Protein AF-A0A8H4XSU6-F1 (afdb_monomer_lite)

Foldseek 3Di:
DDDDDDDDDDDDDDDDDDDDDDDDPDDPPDPPPAPVDLQAFDQLVNVVVVQVVVDPDPDWDKDFAADPAWAWFQFQCQVVVLCVVQQFFPDKGFRDFAQDTAHGDDPPDDPPVSRSVRTGMMTTTDPPPDDCVSVVVSCVVRVPDPRGDHDRDDAAEEEEEDDDPDCVVCVVVLSRCRRSNYAYEYEEAPPPQCQDCPHPCVVSHPYYDHDPCPLDPCNLVRVLVVVVVVVVPDDHQAYQYDDLSCHLSRQVSCVVVVHDDDHSVVSVVVVDPPD

Radius of gyration: 24.43 Å; chains: 1; bounding box: 67×35×75 Å

Sequence (275 aa):
MADIRLESSEIVRANNNAEPHALVLSDHQPYLDGKESLRQPYDPNSFLAESVERSTDPVIRVAFILPVLSGYVARSDFVQRRLTGSEAAQTVRGFLHPLQQISAPAHDEQRLDALLESSIAGVLLRNGVKNFDLLQDELSNRLTFPWLVEKPIARKRLVWVGGRYAVSESENAWDAAFALGISLIIVDDHGHWLEDDSGPYAYFREQFVAMDITGDDGFVDRLLTTVRKLQETKKIDGIMATTDARLAKVAKVSEILGLPTSPVLAYEQSTNKAK

Secondary structure (DSSP, 8-state):
------------------------------TTTTSGGGTSPPPHHHHHHHHHHT--SSS--EEEEPPSS-EEES-TTHHHHHTTT-SSEEEEEE-PPTT-EE-PPPTT---HHHHHHT-SEEEEEPTT--SSHHHHHHHHHH--S--EESSPPPPEEEEEE---SSHHHHHHHHHHHHHTTEEEEEEE-TT-TT--TTSTTGGG-SEEEE-----STTHHHHHHHHHHHHHTTS---EEEESSHHHHHHHHHHHHHTT-S---HHHHHHHT-TT-

Structure (mmCIF, N/CA/C/O backbone):
data_AF-A0A8H4XSU6-F1
#
_entry.id   AF-A0A8H4XSU6-F1
#
loop_
_atom_site.group_PDB
_atom_site.id
_atom_site.type_symbol
_atom_site.label_atom_id
_atom_site.label_alt_id
_atom_site.label_comp_id
_atom_site.label_asym_id
_atom_site.label_entity_id
_atom_site.label_seq_id
_atom_site.pdbx_PDB_ins_code
_atom_site.Cartn_x
_atom_site.Cartn_y
_atom_site.Cartn_z
_atom_site.occupancy
_atom_site.B_iso_or_equiv
_atom_site.auth_seq_id
_atom_site.auth_comp_id
_atom_site.auth_asym_id
_atom_site.auth_atom_id
_atom_site.pdbx_PDB_model_num
ATOM 1 N N . MET A 1 1 ? 30.499 -16.460 -25.787 1.00 31.48 1 MET A N 1
ATOM 2 C CA . MET A 1 1 ? 31.020 -15.099 -26.029 1.00 31.48 1 MET A CA 1
ATOM 3 C C . MET A 1 1 ? 30.134 -14.521 -27.115 1.00 31.48 1 MET A C 1
ATOM 5 O O . MET A 1 1 ? 30.160 -15.059 -28.212 1.00 31.48 1 MET A O 1
ATOM 9 N N . ALA A 1 2 ? 29.225 -13.609 -26.771 1.00 24.78 2 ALA A N 1
ATOM 10 C CA . ALA A 1 2 ? 28.208 -13.116 -27.699 1.00 24.78 2 ALA A CA 1
ATOM 11 C C . ALA A 1 2 ? 28.610 -11.723 -28.193 1.00 24.78 2 ALA A C 1
ATOM 13 O O . ALA A 1 2 ? 28.692 -10.796 -27.390 1.00 24.78 2 ALA A O 1
ATOM 14 N N . ASP A 1 3 ? 28.877 -11.598 -29.492 1.00 21.38 3 ASP A N 1
ATOM 15 C CA . ASP A 1 3 ? 29.138 -10.308 -30.129 1.00 21.38 3 ASP A CA 1
ATOM 16 C C . ASP A 1 3 ? 27.837 -9.510 -30.252 1.00 21.38 3 ASP A C 1
ATOM 18 O O . ASP A 1 3 ? 26.886 -9.940 -30.908 1.00 21.38 3 ASP A O 1
ATOM 22 N N . ILE A 1 4 ? 27.807 -8.322 -29.648 1.00 24.11 4 ILE A N 1
ATOM 23 C CA . ILE A 1 4 ? 26.731 -7.349 -29.845 1.00 24.11 4 ILE A CA 1
ATOM 24 C C . ILE A 1 4 ? 27.100 -6.505 -31.064 1.00 24.11 4 ILE A C 1
ATOM 26 O O . ILE A 1 4 ? 28.018 -5.687 -31.014 1.00 24.11 4 ILE A O 1
ATOM 30 N N . ARG A 1 5 ? 26.384 -6.714 -32.171 1.00 24.62 5 ARG A N 1
ATOM 31 C CA . ARG A 1 5 ? 26.646 -6.060 -33.455 1.00 24.62 5 ARG A CA 1
ATOM 32 C C . ARG A 1 5 ? 25.492 -5.124 -33.818 1.00 24.62 5 ARG A C 1
ATOM 34 O O . ARG A 1 5 ? 24.363 -5.569 -33.996 1.00 24.62 5 ARG A O 1
ATOM 41 N N . LEU A 1 6 ? 25.787 -3.829 -33.914 1.00 26.05 6 LEU A N 1
ATOM 42 C CA . LEU A 1 6 ? 24.856 -2.793 -34.368 1.00 26.05 6 LEU A CA 1
ATOM 43 C C . LEU A 1 6 ? 24.996 -2.624 -35.887 1.00 26.05 6 LEU A C 1
ATOM 45 O O . LEU A 1 6 ? 26.037 -2.154 -36.339 1.00 26.05 6 LEU A O 1
ATOM 49 N N . GLU A 1 7 ? 23.968 -2.964 -36.669 1.00 27.28 7 GLU A N 1
ATOM 50 C CA . GLU A 1 7 ? 23.927 -2.670 -38.112 1.00 27.28 7 GLU A CA 1
ATOM 51 C C . GLU A 1 7 ? 22.585 -2.057 -38.545 1.00 27.28 7 GLU A C 1
ATOM 53 O O . GLU A 1 7 ? 21.521 -2.357 -38.000 1.00 27.28 7 GLU A O 1
ATOM 58 N N . SER A 1 8 ? 22.670 -1.136 -39.508 1.00 26.75 8 SER A N 1
ATOM 59 C CA . SER A 1 8 ? 21.590 -0.299 -40.040 1.00 26.75 8 SER A CA 1
ATOM 60 C C . SER A 1 8 ? 20.876 -0.948 -41.236 1.00 26.75 8 SER A C 1
ATOM 62 O O . SER A 1 8 ? 21.451 -1.765 -41.948 1.00 26.75 8 SER A O 1
ATOM 64 N N . SER A 1 9 ? 19.607 -0.588 -41.473 1.00 27.02 9 SER A N 1
ATOM 65 C CA . SER A 1 9 ? 18.706 -1.330 -42.372 1.00 27.02 9 SER A CA 1
ATOM 66 C C . SER A 1 9 ? 18.295 -0.606 -43.663 1.00 27.02 9 SER A C 1
ATOM 68 O O . SER A 1 9 ? 17.857 0.542 -43.597 1.00 27.02 9 SER A O 1
ATOM 70 N N . GLU A 1 10 ? 18.240 -1.358 -44.769 1.00 23.64 10 GLU A N 1
ATOM 71 C CA . GLU A 1 10 ? 17.507 -1.089 -46.024 1.00 23.64 10 GLU A CA 1
ATOM 72 C C . GLU A 1 10 ? 17.155 -2.429 -46.732 1.00 23.64 10 GLU A C 1
ATOM 74 O O . GLU A 1 10 ? 17.910 -3.387 -46.597 1.00 23.64 10 GLU A O 1
ATOM 79 N N . ILE A 1 11 ? 16.077 -2.606 -47.518 1.00 22.98 11 ILE A N 1
ATOM 80 C CA . ILE A 1 11 ? 14.761 -1.929 -47.570 1.00 22.98 11 ILE A CA 1
ATOM 81 C C . ILE A 1 11 ? 13.753 -2.841 -48.347 1.00 22.98 11 ILE A C 1
ATOM 83 O O . ILE A 1 11 ? 14.109 -3.323 -49.416 1.00 22.98 11 ILE A O 1
ATOM 87 N N . VAL A 1 12 ? 12.490 -3.012 -47.881 1.00 22.27 12 VAL A N 1
ATOM 88 C CA . VAL A 1 12 ? 11.274 -3.352 -48.710 1.00 22.27 12 VAL A CA 1
ATOM 89 C C . VAL A 1 12 ? 11.227 -4.808 -49.316 1.00 22.27 12 VAL A C 1
ATOM 91 O O . VAL A 1 12 ? 12.236 -5.329 -49.758 1.00 22.27 12 VAL A O 1
ATOM 94 N N . ARG A 1 13 ? 10.143 -5.624 -49.359 1.00 21.25 13 ARG A N 1
ATOM 95 C CA . ARG A 1 13 ? 8.665 -5.461 -49.481 1.00 21.25 13 ARG A CA 1
ATOM 96 C C . ARG A 1 13 ? 7.857 -6.423 -48.588 1.00 21.25 13 ARG A C 1
ATOM 98 O O . ARG A 1 13 ? 8.298 -7.528 -48.300 1.00 21.25 13 ARG A O 1
ATOM 105 N N . ALA A 1 14 ? 6.620 -6.031 -48.276 1.00 22.38 14 ALA A N 1
ATOM 106 C CA . ALA A 1 14 ? 5.570 -6.920 -47.771 1.00 22.38 14 ALA A CA 1
ATOM 107 C C . ALA A 1 14 ? 4.845 -7.662 -48.912 1.00 22.38 14 ALA A C 1
ATOM 109 O O . ALA A 1 14 ? 4.868 -7.208 -50.057 1.00 22.38 14 ALA A O 1
ATOM 110 N N . ASN A 1 15 ? 4.122 -8.736 -48.581 1.00 23.42 15 ASN A N 1
ATOM 111 C CA . ASN A 1 15 ? 2.969 -9.166 -49.370 1.00 23.42 15 ASN A CA 1
ATOM 112 C C . ASN A 1 15 ? 1.872 -9.725 -48.453 1.00 23.42 15 ASN A C 1
ATOM 114 O O . ASN A 1 15 ? 2.160 -10.420 -47.481 1.00 23.42 15 ASN A O 1
ATOM 118 N N . ASN A 1 16 ? 0.625 -9.374 -48.758 1.00 24.59 16 ASN A N 1
ATOM 119 C CA . ASN A 1 16 ? -0.544 -9.707 -47.949 1.00 24.59 16 ASN A CA 1
ATOM 120 C C . ASN A 1 16 ? -1.007 -11.149 -48.190 1.00 24.59 16 ASN A C 1
ATOM 122 O O . ASN A 1 16 ? -0.877 -11.658 -49.300 1.00 24.59 16 ASN A O 1
ATOM 126 N N . ASN A 1 17 ? -1.679 -11.731 -47.197 1.00 25.86 17 ASN A N 1
ATOM 127 C CA . ASN A 1 17 ? -3.025 -12.273 -47.397 1.00 25.86 17 ASN A CA 1
ATOM 128 C C . ASN A 1 17 ? -3.746 -12.362 -46.048 1.00 25.86 17 ASN A C 1
ATOM 130 O O . ASN A 1 17 ? -3.245 -12.965 -45.103 1.00 25.86 17 ASN A O 1
ATOM 134 N N . ALA A 1 18 ? -4.913 -11.730 -45.978 1.00 26.88 18 ALA A N 1
ATOM 135 C CA . ALA A 1 18 ? -5.870 -11.893 -44.894 1.00 26.88 18 ALA A CA 1
ATOM 136 C C . ALA A 1 18 ? -6.907 -12.954 -45.288 1.00 26.88 18 ALA A C 1
ATOM 138 O O . ALA A 1 18 ? -7.098 -13.196 -46.476 1.00 26.88 18 ALA A O 1
ATOM 139 N N . GLU A 1 19 ? -7.556 -13.556 -44.295 1.00 25.55 19 GLU A N 1
ATOM 140 C CA . GLU A 1 19 ? -9.013 -13.761 -44.173 1.00 25.55 19 GLU A CA 1
ATOM 141 C C . GLU A 1 19 ? -9.268 -14.434 -42.791 1.00 25.55 19 GLU A C 1
ATO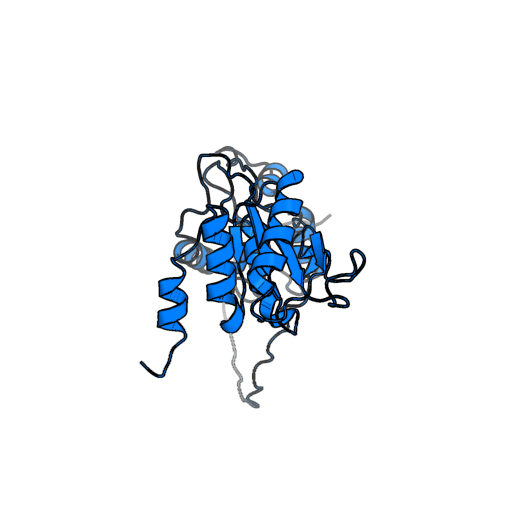M 143 O O . GLU A 1 19 ? -8.312 -14.899 -42.158 1.00 25.55 19 GLU A O 1
ATOM 148 N N . PRO A 1 20 ? -10.488 -14.371 -42.225 1.00 32.59 20 PRO A N 1
ATOM 149 C CA . PRO A 1 20 ? -10.669 -14.249 -40.772 1.00 32.59 20 PRO A CA 1
ATOM 150 C C . PRO A 1 20 ? -11.166 -15.533 -40.087 1.00 32.59 20 PRO A C 1
ATOM 152 O O . PRO A 1 20 ? -11.503 -16.502 -40.755 1.00 32.59 20 PRO A O 1
ATOM 155 N N . HIS A 1 21 ? -11.292 -15.513 -38.749 1.00 24.03 21 HIS A N 1
ATOM 156 C CA . HIS A 1 21 ? -12.548 -15.819 -38.028 1.00 24.03 21 HIS A CA 1
ATOM 157 C C . HIS A 1 21 ? -12.397 -15.756 -36.490 1.00 24.03 21 HIS A C 1
ATOM 159 O O . HIS A 1 21 ? -11.294 -15.750 -35.958 1.00 24.03 21 HIS A O 1
ATOM 165 N N . ALA A 1 22 ? -13.554 -15.757 -35.810 1.00 24.69 22 ALA A N 1
ATOM 166 C CA . ALA A 1 22 ? -13.779 -15.877 -34.362 1.00 24.69 22 ALA A CA 1
ATOM 167 C C . ALA A 1 22 ? -13.375 -14.684 -33.466 1.00 24.69 22 ALA A C 1
ATOM 169 O O . ALA A 1 22 ? -12.243 -14.546 -33.011 1.00 24.69 22 ALA A O 1
ATOM 170 N N . LEU A 1 23 ? -14.393 -13.897 -33.093 1.00 25.33 23 LEU A N 1
ATOM 171 C CA . LEU A 1 23 ? -14.414 -13.118 -31.852 1.00 25.33 23 LEU A CA 1
ATOM 172 C C . LEU A 1 23 ? -14.284 -14.071 -30.653 1.00 25.33 23 LEU A C 1
ATOM 174 O O . LEU A 1 23 ? -15.273 -14.658 -30.214 1.00 25.33 23 LEU A O 1
ATOM 178 N N . VAL A 1 24 ? -13.074 -14.210 -30.115 1.00 24.72 24 VAL A N 1
ATOM 179 C CA . VAL A 1 24 ? -12.876 -14.736 -28.762 1.00 24.72 24 VAL A CA 1
ATOM 180 C C . VAL A 1 24 ? -13.108 -13.580 -27.795 1.00 24.72 24 VAL A C 1
ATOM 182 O O . VAL A 1 24 ? -12.450 -12.544 -27.888 1.00 24.72 24 VAL A O 1
ATOM 185 N N . LEU A 1 25 ? -14.075 -13.744 -26.890 1.00 24.91 25 LEU A N 1
ATOM 186 C CA . LEU A 1 25 ? -14.259 -12.846 -25.751 1.00 24.91 25 LEU A CA 1
ATOM 187 C C . LEU A 1 25 ? -12.954 -12.846 -24.954 1.00 24.91 25 LEU A C 1
ATOM 189 O O . LEU A 1 25 ? -12.562 -13.889 -24.442 1.00 24.91 25 LEU A O 1
ATOM 193 N N . SER A 1 26 ? -12.271 -11.701 -24.916 1.00 25.78 26 SER A N 1
ATOM 194 C CA . SER A 1 26 ? -10.919 -11.591 -24.369 1.00 25.78 26 SER A CA 1
ATOM 195 C C . SER A 1 26 ? -10.855 -12.122 -22.943 1.00 25.78 26 SER A C 1
ATOM 197 O O . SER A 1 26 ? -11.565 -11.612 -22.070 1.00 25.78 26 SER A O 1
ATOM 199 N N . ASP A 1 27 ? -9.972 -13.092 -22.711 1.00 25.86 27 ASP A N 1
ATOM 200 C CA . ASP A 1 27 ? -9.682 -13.599 -21.379 1.00 25.86 27 ASP A CA 1
ATOM 201 C C . ASP A 1 27 ? -9.394 -12.439 -20.421 1.00 25.86 27 ASP A C 1
ATOM 203 O O . ASP A 1 27 ? -8.526 -11.595 -20.673 1.00 25.86 27 ASP A O 1
ATOM 207 N N . HIS A 1 28 ? -10.084 -12.418 -19.278 1.00 27.94 28 HIS A N 1
ATOM 208 C CA . HIS A 1 28 ? -9.598 -11.677 -18.121 1.00 27.94 28 HIS A CA 1
ATOM 209 C C . HIS A 1 28 ? -8.323 -12.367 -17.634 1.00 27.94 28 HIS A C 1
ATOM 211 O O . HIS A 1 28 ? -8.354 -13.245 -16.774 1.00 27.94 28 HIS A O 1
ATOM 217 N N . GLN A 1 29 ? -7.206 -11.969 -18.240 1.00 26.61 29 GLN A N 1
ATOM 218 C CA . GLN A 1 29 ? -5.873 -12.476 -17.968 1.00 26.61 29 GLN A CA 1
ATOM 219 C C . GLN A 1 29 ? -5.604 -12.349 -16.457 1.00 26.61 29 GLN A C 1
ATOM 221 O O . GLN A 1 29 ? -5.612 -11.229 -15.932 1.00 26.61 29 GLN A O 1
ATOM 226 N N . PRO A 1 30 ? -5.455 -13.465 -15.719 1.00 28.34 30 PRO A N 1
ATOM 227 C CA . PRO A 1 30 ? -5.495 -13.425 -14.267 1.00 28.34 30 PRO A CA 1
ATOM 228 C C . PRO A 1 30 ? -4.270 -12.694 -13.715 1.00 28.34 30 PRO A C 1
ATOM 230 O O . PRO A 1 30 ? -3.137 -13.158 -13.832 1.00 28.34 30 PRO A O 1
ATOM 233 N N . TYR A 1 31 ? -4.519 -11.562 -13.056 1.00 35.78 31 TYR A N 1
ATOM 234 C CA . TYR A 1 31 ? -3.538 -10.782 -12.296 1.00 35.78 31 TYR A CA 1
ATOM 235 C C . TYR A 1 31 ? -3.178 -11.527 -10.990 1.00 35.78 31 TYR A C 1
ATOM 237 O O . TYR A 1 31 ? -3.518 -11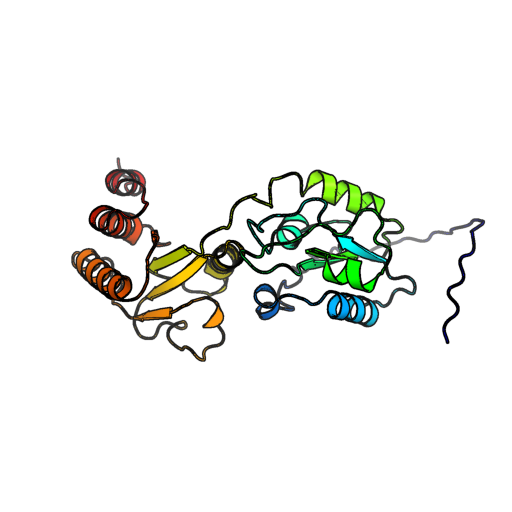.096 -9.887 1.00 35.78 31 TYR A O 1
ATOM 245 N N . LEU A 1 32 ? -2.583 -12.717 -11.122 1.00 33.62 32 LEU A N 1
ATOM 246 C CA . LEU A 1 32 ? -2.317 -13.663 -10.028 1.00 33.62 32 LEU A CA 1
ATOM 247 C C . LEU A 1 32 ? -0.861 -14.160 -9.967 1.00 33.62 32 LEU A C 1
ATOM 249 O O . LEU A 1 32 ? -0.486 -14.783 -8.976 1.00 33.62 32 LEU A O 1
ATOM 253 N N . ASP A 1 33 ? -0.027 -13.846 -10.961 1.00 31.48 33 ASP A N 1
ATOM 254 C CA . ASP A 1 33 ? 1.385 -14.251 -11.005 1.00 31.48 33 ASP A CA 1
ATOM 255 C C . ASP A 1 33 ? 2.257 -13.272 -10.180 1.00 31.48 33 ASP A C 1
ATOM 257 O O . ASP A 1 33 ? 2.815 -12.307 -10.710 1.00 31.48 33 ASP A O 1
ATOM 261 N N . GLY A 1 34 ? 2.314 -13.486 -8.853 1.00 40.25 34 GLY A N 1
ATOM 262 C CA . GLY A 1 34 ? 3.234 -12.781 -7.937 1.00 40.25 34 GLY A CA 1
ATOM 263 C C . GLY A 1 34 ? 2.615 -11.945 -6.803 1.00 40.25 34 GLY A C 1
ATOM 264 O O . GLY A 1 34 ? 3.096 -10.851 -6.521 1.00 40.25 34 GLY A O 1
ATOM 265 N N . LYS A 1 35 ? 1.566 -12.411 -6.109 1.00 44.84 35 LYS A N 1
ATOM 266 C CA . LYS A 1 35 ? 0.923 -11.614 -5.035 1.00 44.84 35 LYS A CA 1
ATOM 267 C C . LYS A 1 35 ? 1.734 -11.465 -3.739 1.00 44.84 35 LYS A C 1
ATOM 269 O O . LYS A 1 35 ? 1.673 -10.405 -3.121 1.00 44.84 35 LYS A O 1
ATOM 274 N N . GLU A 1 36 ? 2.583 -12.431 -3.385 1.00 44.06 36 GLU A N 1
ATOM 275 C CA . GLU A 1 36 ? 3.625 -12.220 -2.359 1.00 44.06 36 GLU A CA 1
ATOM 276 C C . GLU A 1 36 ? 4.661 -11.162 -2.810 1.00 44.06 36 GLU A C 1
ATOM 278 O O . GLU A 1 36 ? 5.203 -10.410 -1.996 1.00 44.06 36 GLU A O 1
ATOM 283 N N . SER A 1 37 ? 4.873 -11.027 -4.127 1.00 48.22 37 SER A N 1
ATOM 284 C CA . SER A 1 37 ? 5.868 -10.133 -4.738 1.00 48.22 37 SER A CA 1
ATOM 285 C C . SER A 1 37 ? 5.469 -8.648 -4.768 1.00 48.22 37 SER A C 1
ATOM 287 O O . SER A 1 37 ? 6.237 -7.831 -5.272 1.00 48.22 37 SER A O 1
ATOM 289 N N . LEU A 1 38 ? 4.291 -8.264 -4.260 1.00 50.59 38 LEU A N 1
ATOM 290 C CA . LEU A 1 38 ? 3.946 -6.846 -4.060 1.00 50.59 38 LEU A CA 1
ATOM 291 C C . LEU A 1 38 ? 4.485 -6.283 -2.736 1.00 50.59 38 LEU A C 1
ATOM 293 O O . LEU A 1 38 ? 4.515 -5.063 -2.563 1.00 50.59 38 LEU A O 1
ATOM 297 N N . ARG A 1 39 ? 4.884 -7.152 -1.794 1.00 62.19 39 ARG A N 1
ATOM 298 C CA . ARG A 1 39 ? 5.353 -6.755 -0.452 1.00 62.19 39 ARG A CA 1
ATOM 299 C C . ARG A 1 39 ? 6.830 -7.035 -0.195 1.00 62.19 39 ARG A C 1
ATOM 301 O O . ARG A 1 39 ? 7.401 -6.428 0.711 1.00 62.19 39 ARG A O 1
ATOM 308 N N . GLN A 1 40 ? 7.451 -7.886 -1.005 1.00 58.59 40 GLN A N 1
ATOM 309 C CA . GLN A 1 40 ? 8.905 -7.955 -1.136 1.00 58.59 40 GLN A CA 1
ATOM 310 C C . GLN A 1 40 ? 9.341 -7.088 -2.329 1.00 58.59 40 GLN A C 1
ATOM 312 O O . GLN A 1 40 ? 8.632 -7.073 -3.337 1.00 58.59 40 GLN A O 1
ATOM 317 N N . PRO A 1 41 ? 10.454 -6.339 -2.233 1.00 59.75 41 PRO A N 1
ATOM 318 C CA . PRO A 1 41 ? 10.971 -5.587 -3.369 1.00 59.75 41 PRO A CA 1
ATOM 319 C C . PRO A 1 41 ? 11.382 -6.575 -4.463 1.00 59.75 41 PRO A C 1
ATOM 321 O O . PRO A 1 41 ? 12.006 -7.597 -4.176 1.00 59.75 41 PRO A O 1
ATOM 324 N N . TYR A 1 42 ? 11.076 -6.268 -5.720 1.00 74.12 42 TYR A N 1
ATOM 325 C CA . TYR A 1 42 ? 11.774 -6.942 -6.809 1.00 74.12 42 TYR A CA 1
ATOM 326 C C . TYR A 1 42 ? 13.201 -6.391 -6.885 1.00 74.12 42 TYR A C 1
ATOM 328 O O . TYR A 1 42 ? 13.393 -5.179 -6.814 1.00 74.12 42 TYR A O 1
ATOM 336 N N . ASP A 1 43 ? 14.193 -7.261 -7.047 1.00 88.19 43 ASP A N 1
ATOM 337 C CA . ASP A 1 43 ? 15.557 -6.832 -7.356 1.00 88.19 43 ASP A CA 1
ATOM 338 C C . ASP A 1 43 ? 15.665 -6.487 -8.863 1.00 88.19 43 ASP A C 1
ATOM 340 O O . ASP A 1 43 ? 15.183 -7.262 -9.701 1.00 88.19 43 ASP A O 1
ATOM 344 N N . PRO A 1 44 ? 16.291 -5.351 -9.235 1.00 91.56 44 PRO A N 1
ATOM 345 C CA . PRO A 1 44 ? 16.507 -4.961 -10.629 1.00 91.56 44 PRO A CA 1
ATOM 346 C C . PRO A 1 44 ? 17.201 -6.031 -11.485 1.00 91.56 44 PRO A C 1
ATOM 348 O O . PRO A 1 44 ? 16.847 -6.203 -12.654 1.00 91.56 44 PRO A O 1
ATOM 351 N N . ASN A 1 45 ? 18.161 -6.773 -10.918 1.00 91.62 45 ASN A N 1
ATOM 352 C CA . ASN A 1 45 ? 18.915 -7.798 -11.647 1.00 91.62 45 ASN A CA 1
ATOM 353 C C . ASN A 1 45 ? 18.048 -9.034 -11.925 1.00 91.62 45 ASN A C 1
ATOM 355 O O . ASN A 1 45 ? 18.034 -9.549 -13.042 1.00 91.62 45 ASN A O 1
ATOM 359 N N . SER A 1 46 ? 17.264 -9.455 -10.934 1.00 91.12 46 SER A N 1
ATOM 360 C CA . SER A 1 46 ? 16.274 -10.529 -11.032 1.00 91.12 46 SER A CA 1
ATOM 361 C C . SER A 1 46 ? 15.194 -10.187 -12.060 1.00 91.12 46 SER A C 1
ATOM 363 O O . SER A 1 46 ? 14.851 -11.017 -12.898 1.00 91.12 46 SER A O 1
ATOM 365 N N . PHE A 1 47 ? 14.717 -8.935 -12.082 1.00 92.44 47 PHE A N 1
ATOM 366 C CA . PHE A 1 47 ? 13.793 -8.468 -13.119 1.00 92.44 47 PHE A CA 1
ATOM 367 C C . PHE A 1 47 ? 14.403 -8.514 -14.529 1.00 92.44 47 PHE A C 1
ATOM 369 O O . PHE A 1 47 ? 13.711 -8.885 -15.482 1.00 92.44 47 PHE A O 1
ATOM 376 N N . LEU A 1 48 ? 15.684 -8.158 -14.680 1.00 91.38 48 LEU A N 1
ATOM 377 C CA . LEU A 1 48 ? 16.383 -8.256 -15.962 1.00 91.38 48 LEU A CA 1
ATOM 378 C C . LEU A 1 48 ? 16.529 -9.717 -16.411 1.00 91.38 48 LEU A C 1
ATOM 380 O O . LEU A 1 48 ? 16.219 -10.023 -17.561 1.00 91.38 48 LEU A O 1
ATOM 384 N N . ALA A 1 49 ? 16.940 -10.613 -15.509 1.00 91.31 49 ALA A N 1
ATOM 385 C CA . ALA A 1 49 ? 17.064 -12.044 -15.780 1.00 91.31 49 ALA A CA 1
ATOM 386 C C . ALA A 1 49 ? 15.718 -12.661 -16.199 1.00 91.31 49 ALA A C 1
ATOM 388 O O . ALA A 1 49 ? 15.625 -13.246 -17.276 1.00 91.31 49 ALA A O 1
ATOM 389 N N . GLU A 1 50 ? 14.645 -12.426 -15.437 1.00 90.25 50 GLU A N 1
ATOM 390 C CA . GLU A 1 50 ? 13.297 -12.882 -15.801 1.00 90.25 50 GLU A CA 1
ATOM 391 C C . GLU A 1 50 ? 12.802 -12.295 -17.126 1.00 90.25 50 GLU A C 1
ATOM 393 O O . GLU A 1 50 ? 12.109 -12.974 -17.881 1.00 90.25 50 GLU A O 1
ATOM 398 N N . SER A 1 51 ? 13.140 -11.040 -17.432 1.00 90.06 51 SER A N 1
ATOM 399 C CA . SER A 1 51 ? 12.785 -10.423 -18.717 1.00 90.06 51 SER A CA 1
ATOM 400 C C . SER A 1 51 ? 13.476 -11.117 -19.894 1.00 90.06 51 SER A C 1
ATOM 402 O O . SER A 1 51 ? 12.899 -11.183 -20.979 1.00 90.06 51 SER A O 1
ATOM 404 N N . VAL A 1 52 ? 14.681 -11.659 -19.681 1.00 89.19 52 VAL A N 1
ATOM 405 C CA . VAL A 1 52 ? 15.388 -12.494 -20.661 1.00 89.19 52 VAL A CA 1
ATOM 406 C C . VAL A 1 52 ? 14.755 -13.881 -20.762 1.00 89.19 52 VAL A C 1
ATOM 408 O O . VAL A 1 52 ? 14.438 -14.317 -21.864 1.00 89.19 52 VAL A O 1
ATOM 411 N N . GLU A 1 53 ? 14.511 -14.550 -19.635 1.00 87.94 53 GLU A N 1
ATOM 412 C CA . GLU A 1 53 ? 13.955 -15.912 -19.588 1.00 87.94 53 GLU A CA 1
ATOM 413 C C . GLU A 1 53 ? 12.517 -16.010 -20.120 1.00 87.94 53 GLU A C 1
ATOM 415 O O . GLU A 1 53 ? 12.158 -16.998 -20.761 1.00 87.94 53 GLU A O 1
ATOM 420 N N . ARG A 1 54 ? 11.683 -14.989 -19.879 1.00 80.25 54 ARG A N 1
ATOM 421 C CA . ARG A 1 54 ? 10.282 -14.949 -20.332 1.00 80.25 54 ARG A CA 1
ATOM 422 C C . ARG A 1 54 ? 10.126 -14.547 -21.806 1.00 80.25 54 ARG A C 1
ATOM 424 O O . ARG A 1 54 ? 9.029 -14.699 -22.347 1.00 80.25 54 ARG A O 1
ATOM 431 N N . SER A 1 55 ? 11.161 -14.009 -22.458 1.00 78.38 55 SER A N 1
ATOM 432 C CA . SER A 1 55 ? 11.052 -13.543 -23.845 1.00 78.38 55 SER A CA 1
ATOM 433 C C . SER A 1 55 ? 11.263 -14.664 -24.857 1.00 78.38 55 SER A C 1
ATOM 435 O O . SER A 1 55 ? 12.263 -15.376 -24.834 1.00 78.38 55 SER A O 1
ATOM 437 N N . THR A 1 56 ? 10.355 -14.741 -25.826 1.00 77.19 56 THR A N 1
ATOM 438 C CA . THR A 1 56 ? 10.526 -15.535 -27.054 1.00 77.19 56 THR A CA 1
ATOM 439 C C . THR A 1 56 ? 10.992 -14.689 -28.244 1.00 77.19 56 THR A C 1
ATOM 441 O O . THR A 1 56 ? 11.371 -15.244 -29.275 1.00 77.19 56 THR A O 1
ATOM 444 N N . ASP A 1 57 ? 11.005 -13.356 -28.109 1.00 78.75 57 ASP A N 1
ATOM 445 C CA . ASP A 1 57 ? 11.470 -12.437 -29.149 1.00 78.75 57 ASP A CA 1
ATOM 446 C C . ASP A 1 57 ? 13.011 -12.347 -29.156 1.00 78.75 57 ASP A C 1
ATOM 448 O O . ASP A 1 57 ? 13.625 -12.235 -28.090 1.00 78.75 57 ASP A O 1
ATOM 452 N N . PRO A 1 58 ? 13.654 -12.290 -30.342 1.00 81.56 58 PRO A N 1
ATOM 453 C CA . PRO A 1 58 ? 15.112 -12.192 -30.476 1.00 81.56 58 PRO A CA 1
ATOM 454 C C . PRO A 1 58 ? 15.684 -10.829 -30.051 1.00 81.56 58 PRO A C 1
ATOM 456 O O . PRO A 1 58 ? 16.899 -10.678 -29.954 1.00 81.56 58 PRO A O 1
ATOM 459 N N . VAL A 1 59 ? 14.830 -9.822 -29.832 1.00 86.56 59 VAL A N 1
ATOM 460 C CA . VAL A 1 59 ? 15.217 -8.485 -29.361 1.00 86.56 59 VAL A CA 1
ATOM 461 C C . VAL A 1 59 ? 14.277 -8.061 -28.243 1.00 86.56 59 VAL A C 1
ATOM 463 O O . VAL A 1 59 ? 13.140 -7.656 -28.488 1.00 86.56 59 VAL A O 1
ATOM 466 N N . ILE A 1 60 ? 14.795 -8.111 -27.022 1.00 90.38 60 ILE A N 1
ATOM 467 C CA . ILE A 1 60 ? 14.088 -7.752 -25.793 1.00 90.38 60 ILE A CA 1
ATOM 468 C C . ILE A 1 60 ? 14.305 -6.265 -25.522 1.00 90.38 60 ILE A C 1
ATOM 470 O O . ILE A 1 60 ? 15.418 -5.758 -25.672 1.00 90.38 60 ILE A O 1
ATOM 474 N N . ARG A 1 61 ? 13.252 -5.552 -25.120 1.00 92.38 61 ARG A N 1
ATOM 475 C CA . ARG A 1 61 ? 13.333 -4.138 -24.732 1.00 92.38 61 ARG A CA 1
ATOM 476 C C . ARG A 1 61 ? 12.889 -3.987 -23.289 1.00 92.38 61 ARG A C 1
ATOM 478 O O . ARG A 1 61 ? 11.713 -4.159 -22.976 1.00 92.38 61 ARG A O 1
ATOM 485 N N . VAL A 1 62 ? 13.847 -3.653 -22.435 1.00 94.12 62 VAL A N 1
ATOM 486 C CA . VAL A 1 62 ? 13.635 -3.391 -21.013 1.00 94.12 62 VAL A CA 1
ATOM 487 C C . VAL A 1 62 ? 14.029 -1.945 -20.739 1.00 94.12 62 VAL A C 1
ATOM 489 O O . VAL A 1 62 ? 15.113 -1.518 -21.132 1.00 94.12 62 VAL A O 1
ATOM 492 N N . ALA A 1 63 ? 13.149 -1.192 -20.088 1.00 95.38 63 ALA A N 1
ATOM 493 C CA . ALA A 1 63 ? 13.429 0.147 -19.588 1.00 95.38 63 ALA A CA 1
ATOM 494 C C . ALA A 1 63 ? 13.532 0.120 -18.061 1.00 95.38 63 ALA A C 1
ATOM 496 O O . ALA A 1 63 ? 12.719 -0.516 -17.390 1.00 95.38 63 ALA A O 1
ATOM 497 N N . PHE A 1 64 ? 14.496 0.858 -17.518 1.00 95.81 64 PHE A N 1
ATOM 498 C CA . PHE A 1 64 ? 14.629 1.111 -16.086 1.00 95.81 64 PHE A CA 1
ATOM 499 C C . PHE A 1 64 ? 14.291 2.573 -15.812 1.00 95.81 64 PHE A C 1
ATOM 501 O O . PHE A 1 64 ? 14.775 3.472 -16.497 1.00 95.81 64 PHE A O 1
ATOM 508 N N . ILE A 1 65 ? 13.424 2.809 -14.832 1.00 95.19 65 ILE A N 1
ATOM 509 C CA . ILE A 1 65 ? 12.978 4.149 -14.454 1.00 95.19 65 ILE A CA 1
ATOM 510 C C . ILE A 1 65 ? 13.888 4.639 -13.333 1.00 95.19 65 ILE A C 1
ATOM 512 O O . ILE A 1 65 ? 13.969 4.017 -12.272 1.00 95.19 65 ILE A O 1
ATOM 516 N N . LEU A 1 66 ? 14.560 5.762 -13.575 1.00 94.75 66 LEU A N 1
ATOM 517 C CA . LEU A 1 66 ? 15.465 6.403 -12.626 1.00 94.75 66 LEU A CA 1
ATOM 518 C C . LEU A 1 66 ? 14.783 7.609 -11.956 1.00 94.75 66 LEU A C 1
ATOM 520 O O . LEU A 1 66 ? 14.032 8.337 -12.613 1.00 94.75 66 LEU A O 1
ATOM 524 N N . PRO A 1 67 ? 15.038 7.853 -10.662 1.00 94.12 67 PRO A N 1
ATOM 525 C CA . PRO A 1 67 ? 14.555 9.035 -9.969 1.00 94.12 67 PRO A CA 1
ATOM 526 C C . PRO A 1 67 ? 15.410 10.252 -10.346 1.00 94.12 67 PRO A C 1
ATOM 528 O O . PRO A 1 67 ? 16.627 10.227 -10.213 1.00 94.12 67 PRO A O 1
ATOM 531 N N . VAL A 1 68 ? 14.777 11.348 -10.771 1.00 92.06 68 VAL A N 1
ATOM 532 C CA . VAL A 1 68 ? 15.471 12.629 -11.040 1.00 92.06 68 VAL A CA 1
ATOM 533 C C . VAL A 1 68 ? 15.624 13.515 -9.798 1.00 92.06 68 VAL A C 1
ATOM 535 O O . VAL A 1 68 ? 16.288 14.545 -9.851 1.00 92.06 68 VAL A O 1
ATOM 538 N N . LEU A 1 69 ? 15.000 13.133 -8.680 1.00 93.44 69 LEU A N 1
ATOM 539 C CA . LEU A 1 69 ? 15.047 13.831 -7.396 1.00 93.44 69 LEU A CA 1
ATOM 540 C C . LEU A 1 69 ? 15.190 12.815 -6.258 1.00 93.44 69 LEU A C 1
ATOM 542 O O . LEU A 1 69 ? 14.628 11.722 -6.318 1.00 93.44 69 LEU A O 1
ATOM 546 N N . SER A 1 70 ? 15.901 13.207 -5.204 1.00 96.25 70 SER A N 1
ATOM 547 C CA . SER A 1 70 ? 15.994 12.461 -3.944 1.00 96.25 70 SER A CA 1
ATOM 548 C C . SER A 1 70 ? 14.828 12.820 -3.015 1.00 96.25 70 SER A C 1
ATOM 550 O O . SER A 1 70 ? 14.356 13.957 -3.020 1.00 96.25 70 SER A O 1
ATOM 552 N N . GLY A 1 71 ? 14.377 11.886 -2.176 1.00 97.00 71 GLY A N 1
ATOM 553 C CA 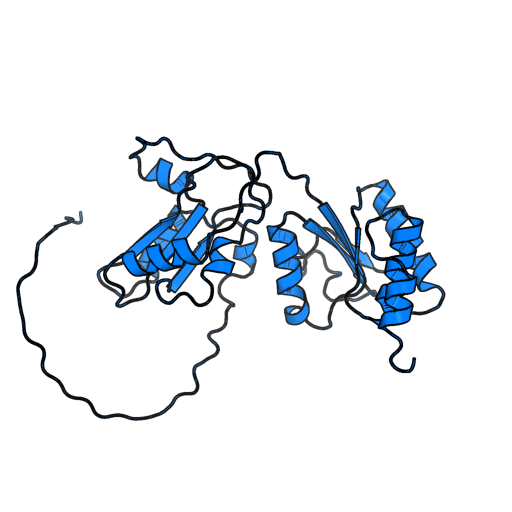. GLY A 1 71 ? 13.284 12.135 -1.229 1.00 97.00 71 GLY A CA 1
ATOM 554 C C . GLY A 1 71 ? 12.706 10.865 -0.613 1.00 97.00 71 GLY A C 1
ATOM 555 O O . GLY A 1 71 ? 13.239 9.775 -0.801 1.00 97.00 71 GLY A O 1
ATOM 556 N N . TYR A 1 72 ? 11.601 11.003 0.119 1.00 97.31 72 TYR A N 1
ATOM 557 C CA . TYR A 1 72 ? 10.863 9.885 0.708 1.00 97.31 72 TYR A CA 1
ATOM 558 C C . TYR A 1 72 ? 9.693 9.477 -0.186 1.00 97.31 72 TYR A C 1
ATOM 560 O O . TYR A 1 72 ? 8.899 10.317 -0.611 1.00 97.31 72 TYR A O 1
ATOM 568 N N . VAL A 1 73 ? 9.574 8.178 -0.448 1.00 95.75 73 VAL A N 1
ATOM 569 C CA . VAL A 1 73 ? 8.532 7.580 -1.288 1.00 95.75 73 VAL A CA 1
ATOM 570 C C . VAL A 1 73 ? 7.172 7.692 -0.600 1.00 95.75 73 VAL A C 1
ATOM 572 O O . VAL A 1 73 ? 6.928 7.050 0.423 1.00 95.75 73 VAL A O 1
ATOM 575 N N . ALA A 1 74 ? 6.264 8.474 -1.188 1.00 94.69 74 ALA A N 1
ATOM 576 C CA . ALA A 1 74 ? 4.906 8.659 -0.676 1.00 94.69 74 ALA A CA 1
ATOM 577 C C . ALA A 1 74 ? 4.031 7.406 -0.844 1.00 94.69 74 ALA A C 1
ATOM 579 O O . ALA A 1 74 ? 3.134 7.164 -0.037 1.00 94.69 74 ALA A O 1
ATOM 580 N N . ARG A 1 75 ? 4.283 6.616 -1.895 1.00 93.94 75 ARG A N 1
ATOM 581 C CA . ARG A 1 75 ? 3.589 5.355 -2.181 1.00 93.94 75 ARG A CA 1
ATOM 582 C C . ARG A 1 75 ? 4.459 4.455 -3.061 1.00 93.94 75 ARG A C 1
ATOM 584 O O . ARG A 1 75 ? 4.880 4.907 -4.118 1.00 93.94 75 ARG A O 1
ATOM 591 N N . SER A 1 76 ? 4.722 3.209 -2.665 1.00 94.00 76 SER A N 1
ATOM 592 C CA . SER A 1 76 ? 5.725 2.364 -3.344 1.00 94.00 76 SER A CA 1
ATOM 593 C C . SER A 1 76 ? 5.250 1.626 -4.605 1.00 94.00 76 SER A C 1
ATOM 595 O O . SER A 1 76 ? 6.049 1.415 -5.511 1.00 94.00 76 SER A O 1
ATOM 597 N N . ASP A 1 77 ? 3.965 1.272 -4.722 1.00 93.31 77 ASP A N 1
ATOM 598 C CA . ASP A 1 77 ? 3.398 0.540 -5.878 1.00 93.31 77 ASP A CA 1
ATOM 599 C C . ASP A 1 77 ? 3.005 1.451 -7.062 1.00 93.31 77 ASP A C 1
ATOM 601 O O . ASP A 1 77 ? 2.269 1.044 -7.968 1.00 93.31 77 ASP A O 1
ATOM 605 N N . PHE A 1 78 ? 3.429 2.718 -7.039 1.00 93.38 78 PHE A N 1
ATOM 606 C CA . PHE A 1 78 ? 2.813 3.755 -7.860 1.00 93.38 78 PHE A CA 1
ATOM 607 C C . PHE A 1 78 ? 3.045 3.570 -9.363 1.00 93.38 78 PHE A C 1
ATOM 609 O O . PHE A 1 78 ? 2.126 3.816 -10.144 1.00 93.38 78 PHE A O 1
ATOM 616 N N . VAL A 1 79 ? 4.229 3.107 -9.774 1.00 93.81 79 VAL A N 1
ATOM 617 C CA . VAL A 1 79 ? 4.550 2.886 -11.192 1.00 93.81 79 VAL A CA 1
ATOM 618 C C . VAL A 1 79 ? 3.674 1.767 -11.755 1.00 93.81 79 VAL A C 1
ATOM 620 O O . VAL A 1 79 ? 3.018 1.958 -12.778 1.00 93.81 79 VAL A O 1
ATOM 623 N N . GLN A 1 80 ? 3.579 0.640 -11.042 1.00 92.06 80 GLN A N 1
ATOM 624 C CA . GLN A 1 80 ? 2.743 -0.508 -11.404 1.00 92.06 80 GLN A CA 1
ATOM 625 C C . GLN A 1 80 ? 1.270 -0.096 -11.547 1.00 92.06 80 GLN A C 1
ATOM 627 O O . GLN A 1 80 ? 0.621 -0.407 -12.547 1.00 92.06 80 GLN A O 1
ATOM 632 N N . ARG A 1 81 ? 0.743 0.666 -10.576 1.00 91.38 81 ARG A N 1
ATOM 633 C CA . ARG A 1 81 ? -0.644 1.160 -10.602 1.00 91.38 81 ARG A CA 1
ATOM 634 C C . ARG A 1 81 ? -0.897 2.133 -11.756 1.00 91.38 81 ARG A C 1
ATOM 636 O O . ARG A 1 81 ? -1.957 2.074 -12.369 1.00 91.38 81 ARG A O 1
ATOM 643 N N . ARG A 1 82 ? 0.046 3.028 -12.070 1.00 92.25 82 ARG A N 1
ATOM 644 C CA . ARG A 1 82 ? -0.122 4.042 -13.128 1.00 92.25 82 ARG A CA 1
ATOM 645 C C . ARG A 1 82 ? 0.047 3.482 -14.540 1.00 92.25 82 ARG A C 1
ATOM 647 O O . ARG A 1 82 ? -0.675 3.914 -15.435 1.00 92.25 82 ARG A O 1
ATOM 654 N N . LEU A 1 83 ? 0.926 2.499 -14.731 1.00 93.19 83 LEU A N 1
ATOM 655 C CA . LEU A 1 83 ? 1.105 1.768 -15.994 1.00 93.19 83 LEU A CA 1
ATOM 656 C C . LEU A 1 83 ? 0.156 0.561 -16.145 1.00 93.19 83 LEU A C 1
ATOM 658 O O . LEU A 1 83 ? 0.268 -0.202 -17.102 1.00 93.19 83 LEU A O 1
ATOM 662 N N . THR A 1 84 ? -0.816 0.384 -15.244 1.00 91.19 84 THR A N 1
ATOM 663 C CA . THR A 1 84 ? -1.899 -0.588 -15.456 1.00 91.19 84 THR A CA 1
ATOM 664 C C . THR A 1 84 ? -2.677 -0.212 -16.726 1.00 91.19 84 THR A C 1
ATOM 666 O O . THR A 1 84 ? -3.030 0.953 -16.929 1.00 91.19 84 THR A O 1
ATOM 669 N N . GLY A 1 85 ? -2.903 -1.188 -17.611 1.00 90.31 85 GLY A N 1
ATOM 670 C CA . GLY A 1 85 ? -3.497 -0.939 -18.931 1.00 90.31 85 GLY A CA 1
ATOM 671 C C . GLY A 1 85 ? -2.621 -0.079 -19.853 1.00 90.31 85 GLY A C 1
ATOM 672 O O . GLY A 1 85 ? -3.151 0.717 -20.620 1.00 90.31 85 GLY A O 1
ATOM 673 N N . SER A 1 86 ? -1.293 -0.163 -19.726 1.00 92.31 86 SER A N 1
ATOM 674 C CA . SER A 1 86 ? -0.338 0.437 -20.665 1.00 92.31 86 SER A CA 1
ATOM 675 C C . SER A 1 86 ? -0.280 -0.352 -21.978 1.00 92.31 86 SER A C 1
ATOM 677 O O . SER A 1 86 ? -0.239 -1.592 -21.979 1.00 92.31 86 SER A O 1
ATOM 679 N N . GLU A 1 87 ? -0.266 0.380 -23.093 1.00 91.50 87 GLU A N 1
ATOM 680 C CA . GLU A 1 87 ? -0.080 -0.185 -24.434 1.00 91.50 87 GLU A CA 1
ATOM 681 C C . GLU A 1 87 ? 1.400 -0.473 -24.719 1.00 91.50 87 GLU A C 1
ATOM 683 O O . GLU A 1 87 ? 1.708 -1.446 -25.403 1.00 91.50 87 GLU A O 1
ATOM 688 N N . ALA A 1 88 ? 2.330 0.294 -24.135 1.00 93.31 88 ALA A N 1
ATOM 689 C CA . ALA A 1 88 ? 3.761 0.029 -24.269 1.00 93.31 88 ALA A CA 1
ATOM 690 C C . ALA A 1 88 ? 4.249 -1.141 -23.397 1.00 93.31 88 ALA A C 1
ATOM 692 O O . ALA A 1 88 ? 5.087 -1.928 -23.838 1.00 93.31 88 ALA A O 1
ATOM 693 N N . ALA A 1 89 ? 3.761 -1.255 -22.159 1.00 93.62 89 ALA A N 1
ATOM 694 C CA . ALA A 1 89 ? 4.282 -2.181 -21.157 1.00 93.62 89 ALA A CA 1
ATOM 695 C C . ALA A 1 89 ? 3.561 -3.537 -21.162 1.00 93.62 89 ALA A C 1
ATOM 697 O O . ALA A 1 89 ? 2.335 -3.618 -21.062 1.00 93.62 89 ALA A O 1
ATOM 698 N N . GLN A 1 90 ? 4.345 -4.614 -21.212 1.00 92.19 90 GLN A N 1
ATOM 699 C CA . GLN A 1 90 ? 3.902 -5.985 -20.961 1.00 92.19 90 GLN A CA 1
ATOM 700 C C . GLN A 1 90 ? 3.939 -6.299 -19.465 1.00 92.19 90 GLN A C 1
ATOM 702 O O . GLN A 1 90 ? 2.943 -6.742 -18.896 1.00 92.19 90 GLN A O 1
ATOM 707 N N . THR A 1 91 ? 5.083 -6.031 -18.832 1.00 92.06 91 THR A N 1
ATOM 708 C CA . THR A 1 91 ? 5.331 -6.304 -17.413 1.00 92.06 91 THR A CA 1
ATOM 709 C C . THR A 1 91 ? 5.935 -5.070 -16.768 1.00 92.06 91 THR A C 1
ATOM 711 O O . THR A 1 91 ? 6.865 -4.475 -17.305 1.00 92.06 91 THR A O 1
ATOM 714 N N . VAL A 1 92 ? 5.431 -4.713 -15.589 1.00 93.44 92 VAL A N 1
ATOM 715 C CA . VAL A 1 92 ? 5.975 -3.638 -14.754 1.00 93.44 92 VAL A CA 1
ATOM 716 C C . VAL A 1 92 ? 6.298 -4.218 -13.380 1.00 93.44 92 VAL A C 1
ATOM 718 O O . VAL A 1 92 ? 5.490 -4.955 -12.801 1.00 93.44 92 VAL A O 1
ATOM 721 N N . ARG A 1 93 ? 7.478 -3.894 -12.855 1.00 93.38 93 ARG A N 1
ATOM 722 C CA . ARG A 1 93 ? 7.908 -4.213 -11.488 1.00 93.38 93 ARG A CA 1
ATOM 723 C C . ARG A 1 93 ? 8.434 -2.946 -10.833 1.00 93.38 93 ARG A C 1
ATOM 725 O O . ARG A 1 93 ? 9.181 -2.206 -11.456 1.00 93.38 93 ARG A O 1
ATOM 732 N N . GLY A 1 94 ? 8.014 -2.686 -9.600 1.00 93.00 94 GLY A N 1
ATOM 733 C CA . GLY A 1 94 ? 8.576 -1.624 -8.768 1.00 93.00 94 GLY A CA 1
ATOM 734 C C . GLY A 1 94 ? 9.578 -2.218 -7.788 1.00 93.00 94 GLY A C 1
ATOM 735 O O . GLY A 1 94 ? 9.367 -3.323 -7.288 1.00 93.00 94 GLY A O 1
ATOM 736 N N . PHE A 1 95 ? 10.646 -1.478 -7.518 1.00 94.12 95 PHE A N 1
ATOM 737 C CA . PHE A 1 95 ? 11.754 -1.898 -6.653 1.00 94.12 95 PHE A CA 1
ATOM 738 C C . PHE A 1 95 ? 11.743 -1.158 -5.301 1.00 94.12 95 PHE A C 1
ATOM 740 O O . PHE A 1 95 ? 12.580 -1.388 -4.434 1.00 94.12 95 PHE A O 1
ATOM 747 N N . LEU A 1 96 ? 10.764 -0.266 -5.108 1.00 93.75 96 LEU A N 1
ATOM 748 C CA . LEU A 1 96 ? 10.611 0.570 -3.922 1.00 93.75 96 LEU A CA 1
ATOM 749 C C . LEU A 1 96 ? 9.950 -0.161 -2.749 1.00 93.75 96 LEU A C 1
ATOM 751 O O . LEU A 1 96 ? 8.918 -0.818 -2.899 1.00 93.75 96 LEU A O 1
ATOM 755 N N . HIS A 1 97 ? 10.449 0.104 -1.544 1.00 91.50 97 HIS A N 1
ATOM 756 C CA . HIS A 1 97 ? 9.756 -0.198 -0.296 1.00 91.50 97 HIS A CA 1
ATOM 757 C C . HIS A 1 97 ? 8.858 0.969 0.165 1.00 91.50 97 HIS A C 1
ATOM 759 O O . HIS A 1 97 ? 9.160 2.139 -0.096 1.00 91.50 97 HIS A O 1
ATOM 765 N N . PRO A 1 98 ? 7.779 0.700 0.925 1.00 92.88 98 PRO A N 1
ATOM 766 C CA . PRO A 1 98 ? 6.997 1.753 1.567 1.00 92.88 98 PRO A CA 1
ATOM 767 C C . PRO A 1 98 ? 7.849 2.596 2.524 1.00 92.88 98 PRO A C 1
ATOM 769 O O . PRO A 1 98 ? 8.567 2.043 3.359 1.00 92.88 98 PRO A O 1
ATOM 772 N N . LEU A 1 99 ? 7.697 3.926 2.466 1.00 94.56 99 LEU A N 1
ATOM 773 C CA . LEU A 1 99 ? 8.401 4.916 3.306 1.00 94.56 99 LEU A CA 1
ATOM 774 C C . LEU A 1 99 ? 9.923 5.018 3.073 1.00 94.56 99 LEU A C 1
ATOM 776 O O . LEU A 1 99 ? 10.604 5.727 3.816 1.00 94.56 99 LEU A O 1
ATOM 780 N N . GLN A 1 100 ? 10.464 4.332 2.063 1.00 94.69 100 GLN A N 1
ATOM 781 C CA . GLN A 1 100 ? 11.886 4.373 1.724 1.00 94.69 100 GLN A CA 1
ATOM 782 C C . GLN A 1 100 ? 12.342 5.792 1.364 1.00 94.69 100 GLN A C 1
ATOM 784 O O . GLN A 1 100 ? 11.637 6.524 0.669 1.00 94.69 100 GLN A O 1
ATOM 789 N N . GLN A 1 101 ? 13.551 6.153 1.795 1.00 96.50 101 GLN A N 1
ATOM 790 C CA . GLN A 1 101 ? 14.284 7.278 1.223 1.00 96.50 101 GLN A CA 1
ATOM 791 C C . GLN A 1 101 ? 15.067 6.796 0.002 1.00 96.50 101 GLN A C 1
ATOM 793 O O . GLN A 1 101 ? 15.775 5.794 0.089 1.00 96.50 101 GLN A O 1
ATOM 798 N N . ILE A 1 102 ? 14.963 7.519 -1.109 1.00 95.75 102 ILE A N 1
ATOM 799 C CA . ILE A 1 102 ? 15.752 7.276 -2.318 1.00 95.75 102 ILE A CA 1
ATOM 800 C C . ILE A 1 102 ? 16.637 8.477 -2.643 1.00 95.75 102 ILE A C 1
ATOM 802 O O . ILE A 1 102 ? 16.330 9.616 -2.273 1.00 95.75 102 ILE A O 1
ATOM 806 N N . SER A 1 103 ? 17.708 8.203 -3.380 1.00 94.50 103 SER A N 1
ATOM 807 C CA . SER A 1 103 ? 18.607 9.202 -3.948 1.00 94.50 103 SER A CA 1
ATOM 808 C C . SER A 1 103 ? 18.520 9.161 -5.469 1.00 94.50 103 SER A C 1
ATOM 810 O O . SER A 1 103 ? 18.463 8.078 -6.046 1.00 94.50 103 SER A O 1
ATOM 812 N N . ALA A 1 104 ? 18.541 10.325 -6.115 1.00 94.69 104 ALA A N 1
ATOM 813 C CA . ALA A 1 104 ? 18.842 10.398 -7.541 1.00 94.69 104 ALA A CA 1
ATOM 814 C C . ALA A 1 104 ? 20.288 9.918 -7.799 1.00 94.69 104 ALA A C 1
ATOM 816 O O . ALA A 1 104 ? 21.169 10.246 -6.994 1.00 94.69 104 ALA A O 1
ATOM 817 N N . PRO A 1 105 ? 20.559 9.173 -8.890 1.00 94.44 105 PRO A N 1
ATOM 818 C CA . PRO A 1 105 ? 21.926 8.887 -9.314 1.00 94.44 105 PRO A CA 1
ATOM 819 C C . PRO A 1 105 ? 22.643 10.187 -9.712 1.00 94.44 105 PRO A C 1
ATOM 821 O O . PRO A 1 105 ? 22.005 11.199 -10.021 1.00 94.44 105 PRO A O 1
ATOM 824 N N . ALA A 1 106 ? 23.977 10.169 -9.722 1.00 91.75 106 ALA A N 1
ATOM 825 C CA . ALA A 1 106 ? 24.756 11.302 -10.217 1.00 91.75 106 ALA A CA 1
ATOM 826 C C . ALA A 1 106 ? 24.471 11.549 -11.712 1.00 91.75 106 ALA A C 1
ATOM 828 O O . ALA A 1 106 ? 24.245 10.610 -12.473 1.00 91.75 106 ALA A O 1
ATOM 829 N N . HIS A 1 107 ? 24.483 12.815 -12.143 1.00 86.94 107 HIS A N 1
ATOM 830 C CA . HIS A 1 107 ? 24.161 13.190 -13.529 1.00 86.94 107 HIS A CA 1
ATOM 831 C C . HIS A 1 107 ? 25.123 12.606 -14.575 1.00 86.94 107 HIS A C 1
ATOM 833 O O . HIS A 1 107 ? 24.757 12.491 -15.742 1.00 86.94 107 HIS A O 1
ATOM 839 N N . ASP A 1 108 ? 26.341 12.272 -14.161 1.00 90.50 108 ASP A N 1
ATOM 840 C CA . ASP A 1 108 ? 27.411 11.676 -14.952 1.00 90.50 108 ASP A CA 1
ATOM 841 C C . ASP A 1 108 ? 27.611 10.176 -14.670 1.00 90.50 108 ASP A C 1
ATOM 843 O O . ASP A 1 108 ? 28.570 9.589 -15.173 1.00 90.50 108 ASP A O 1
ATOM 847 N N . GLU A 1 109 ? 26.709 9.534 -13.915 1.00 92.38 109 GLU A N 1
ATOM 848 C CA . GLU A 1 109 ? 26.779 8.094 -13.659 1.00 92.38 109 GLU A CA 1
ATOM 849 C C . GLU A 1 109 ? 26.524 7.285 -14.943 1.00 92.38 109 GLU A C 1
ATOM 851 O O . GLU A 1 109 ? 25.532 7.472 -15.650 1.00 92.38 109 GLU A O 1
ATOM 856 N N . GLN A 1 110 ? 27.441 6.364 -15.233 1.00 91.19 110 GLN A N 1
ATOM 857 C CA . GLN A 1 110 ? 27.441 5.498 -16.420 1.00 91.19 110 GLN A CA 1
ATOM 858 C C . GLN A 1 110 ? 27.573 4.013 -16.060 1.00 91.19 110 GLN A C 1
ATOM 860 O O . GLN A 1 110 ? 27.430 3.147 -16.926 1.00 91.19 110 GLN A O 1
ATOM 865 N N . ARG A 1 111 ? 27.844 3.693 -14.791 1.00 93.88 111 ARG A N 1
ATOM 866 C CA . ARG A 1 111 ? 27.894 2.323 -14.287 1.00 93.88 111 ARG A CA 1
ATOM 867 C C . ARG A 1 111 ? 26.501 1.711 -14.280 1.00 93.88 111 ARG A C 1
ATOM 869 O O . ARG A 1 111 ? 25.635 2.124 -13.512 1.00 93.88 111 ARG A O 1
ATOM 876 N N . LEU A 1 112 ? 26.301 0.693 -15.115 1.00 90.00 112 LEU A N 1
ATOM 877 C CA . LEU A 1 112 ? 25.020 -0.002 -15.229 1.00 90.00 112 LEU A CA 1
ATOM 878 C C . LEU A 1 112 ? 24.540 -0.560 -13.881 1.00 90.00 112 LEU A C 1
ATOM 880 O O . LEU A 1 112 ? 23.362 -0.448 -13.577 1.00 90.00 112 LEU A O 1
ATOM 884 N N . ASP A 1 113 ? 25.440 -1.105 -13.063 1.00 92.06 113 ASP A N 1
ATOM 885 C CA . ASP A 1 113 ? 25.131 -1.609 -11.723 1.00 92.06 113 ASP A CA 1
ATOM 886 C C . ASP A 1 113 ? 24.616 -0.499 -10.792 1.00 92.06 113 ASP A C 1
ATOM 888 O O . ASP A 1 113 ? 23.545 -0.647 -10.209 1.00 92.06 113 ASP A O 1
ATOM 892 N N . ALA A 1 114 ? 25.286 0.657 -10.744 1.00 91.50 114 ALA A N 1
ATOM 893 C CA . ALA A 1 114 ? 24.843 1.799 -9.937 1.00 91.50 114 ALA A CA 1
ATOM 894 C C . ALA A 1 114 ? 23.505 2.394 -10.426 1.00 91.50 114 ALA A C 1
ATOM 896 O O . ALA A 1 114 ? 22.671 2.820 -9.622 1.00 91.50 114 ALA A O 1
ATOM 897 N N . LEU A 1 115 ? 23.267 2.399 -11.744 1.00 93.94 115 LEU A N 1
ATOM 898 C CA . LEU A 1 115 ? 21.993 2.823 -12.333 1.00 93.94 115 LEU A CA 1
ATOM 899 C C . LEU A 1 115 ? 20.861 1.831 -12.018 1.00 93.94 115 LEU A C 1
ATOM 901 O O . LEU A 1 115 ? 19.758 2.257 -11.681 1.00 93.94 115 LEU A O 1
ATOM 905 N N . LEU A 1 116 ? 21.125 0.523 -12.073 1.00 93.50 116 LEU A N 1
ATOM 906 C CA . LEU A 1 116 ? 20.164 -0.514 -11.689 1.00 93.50 116 LEU A CA 1
ATOM 907 C C . LEU A 1 116 ? 19.813 -0.417 -10.198 1.00 93.50 116 LEU A C 1
ATOM 909 O O . LEU A 1 116 ? 18.629 -0.352 -9.873 1.00 93.50 116 LEU A O 1
ATOM 913 N N . GLU A 1 117 ? 20.805 -0.306 -9.310 1.00 91.62 117 GLU A N 1
ATOM 914 C CA . GLU A 1 117 ? 20.610 -0.084 -7.865 1.00 91.62 117 GLU A CA 1
ATOM 915 C C . GLU A 1 117 ? 19.811 1.196 -7.558 1.00 91.62 117 GLU A C 1
ATOM 917 O O . GLU A 1 117 ? 19.026 1.229 -6.610 1.00 91.62 117 GLU A O 1
ATOM 922 N N . SER A 1 118 ? 19.970 2.240 -8.377 1.00 94.12 118 SER A N 1
ATOM 923 C CA . SER A 1 118 ? 19.234 3.507 -8.247 1.00 94.12 118 SER A CA 1
ATOM 924 C C . SER A 1 118 ? 17.835 3.482 -8.879 1.00 94.12 118 SER A C 1
ATOM 926 O O . SER A 1 118 ? 17.087 4.453 -8.746 1.00 94.12 118 SER A O 1
ATOM 928 N N . SER A 1 119 ? 17.466 2.423 -9.605 1.00 95.44 119 SER A N 1
ATOM 929 C CA . SER A 1 119 ? 16.194 2.368 -10.329 1.00 95.44 119 SER A CA 1
ATOM 930 C C . SER A 1 119 ? 15.004 2.127 -9.396 1.00 95.44 119 SER A C 1
ATOM 932 O O . SER A 1 119 ? 15.064 1.353 -8.444 1.00 95.44 119 SER A O 1
ATOM 934 N N . ILE A 1 120 ? 13.884 2.800 -9.671 1.00 95.25 120 ILE A N 1
ATOM 935 C CA . ILE A 1 120 ? 12.656 2.680 -8.865 1.00 95.25 120 ILE A CA 1
ATOM 936 C C . ILE A 1 120 ? 11.688 1.632 -9.419 1.00 95.25 120 ILE A C 1
ATOM 938 O O . ILE A 1 120 ? 10.810 1.148 -8.700 1.00 95.25 120 ILE A O 1
ATOM 942 N N . ALA A 1 121 ? 11.817 1.309 -10.706 1.00 95.75 121 ALA A N 1
ATOM 943 C CA . ALA A 1 121 ? 10.989 0.339 -11.402 1.00 95.75 121 ALA A CA 1
ATOM 944 C C . ALA A 1 121 ? 11.635 -0.116 -12.717 1.00 95.75 121 ALA A C 1
ATOM 946 O O . ALA A 1 121 ? 12.405 0.621 -13.336 1.00 95.75 121 ALA A O 1
ATOM 947 N N . GLY A 1 122 ? 11.245 -1.304 -13.167 1.00 95.62 122 GLY A N 1
ATOM 948 C CA . GLY A 1 122 ? 11.565 -1.866 -14.470 1.00 95.62 122 GLY A CA 1
ATOM 949 C C . GLY A 1 122 ? 10.302 -2.124 -15.292 1.00 95.62 122 GLY A C 1
ATOM 950 O O . GLY A 1 122 ? 9.244 -2.468 -14.754 1.00 95.62 122 GLY A O 1
ATOM 951 N N . VAL A 1 123 ? 10.417 -1.945 -16.607 1.00 95.62 123 VAL A N 1
ATOM 952 C CA . VAL A 1 123 ? 9.340 -2.126 -17.586 1.00 95.62 123 VAL A CA 1
ATOM 953 C C . VAL A 1 123 ? 9.839 -2.987 -18.743 1.00 95.62 123 VAL A C 1
ATOM 955 O O . VAL A 1 123 ? 10.757 -2.594 -19.457 1.00 95.62 123 VAL A O 1
ATOM 958 N N . LEU A 1 124 ? 9.203 -4.136 -18.957 1.00 93.94 124 LEU A N 1
ATOM 959 C CA . LEU A 1 124 ? 9.355 -4.945 -20.166 1.00 93.94 124 LEU A CA 1
ATOM 960 C C . LEU A 1 124 ? 8.325 -4.453 -21.184 1.00 93.94 124 LEU A C 1
ATOM 962 O O . LEU A 1 124 ? 7.128 -4.414 -20.878 1.00 93.94 124 LEU A O 1
ATOM 966 N N . LEU A 1 125 ? 8.777 -4.052 -22.371 1.00 93.31 125 LEU A N 1
ATOM 967 C CA . LEU A 1 125 ? 7.897 -3.584 -23.443 1.00 93.31 125 LEU A CA 1
ATOM 968 C C . LEU A 1 125 ? 7.189 -4.765 -24.123 1.00 93.31 125 LEU A C 1
ATOM 970 O O . LEU A 1 125 ? 7.739 -5.859 -24.201 1.00 93.31 125 LEU A O 1
ATOM 974 N N . ARG A 1 126 ? 5.982 -4.533 -24.652 1.00 90.38 126 ARG A N 1
ATOM 975 C CA . ARG A 1 126 ? 5.240 -5.537 -25.431 1.00 90.38 126 ARG A CA 1
ATOM 976 C C . ARG A 1 126 ? 5.939 -5.868 -26.749 1.00 90.38 126 ARG A C 1
ATOM 978 O O . ARG A 1 126 ? 6.474 -4.984 -27.422 1.00 90.38 126 ARG A O 1
ATOM 985 N N . ASN A 1 127 ? 5.831 -7.129 -27.167 1.00 85.75 127 ASN A N 1
ATOM 986 C CA . ASN A 1 127 ? 6.225 -7.585 -28.498 1.00 85.75 127 ASN A CA 1
ATOM 987 C C . ASN A 1 127 ? 5.611 -6.673 -29.577 1.00 85.75 127 ASN A C 1
ATOM 989 O O . ASN A 1 127 ? 4.440 -6.295 -29.511 1.00 85.75 127 ASN A O 1
ATOM 993 N N . GLY A 1 128 ? 6.413 -6.307 -30.577 1.00 82.62 128 GLY A N 1
ATOM 994 C CA . GLY A 1 128 ? 6.022 -5.372 -31.637 1.00 82.62 128 GLY A CA 1
ATOM 995 C C . GLY A 1 128 ? 6.276 -3.887 -31.336 1.00 82.62 128 GLY A C 1
ATOM 996 O O . GLY A 1 128 ? 6.392 -3.113 -32.288 1.00 82.62 128 GLY A O 1
ATOM 997 N N . VAL A 1 129 ? 6.461 -3.480 -30.073 1.00 85.50 129 VAL A N 1
ATOM 998 C CA . VAL A 1 129 ? 6.908 -2.117 -29.730 1.00 85.50 129 VAL A CA 1
ATOM 999 C C . VAL A 1 129 ? 8.401 -1.990 -30.067 1.00 85.50 129 VAL A C 1
ATOM 1001 O O . VAL A 1 129 ? 9.240 -2.723 -29.544 1.00 85.50 129 VAL A O 1
ATOM 1004 N N . LYS A 1 130 ? 8.748 -1.096 -31.005 1.00 85.50 130 LYS A N 1
ATOM 1005 C CA . LYS A 1 130 ? 10.099 -1.033 -31.608 1.00 85.50 130 LYS A CA 1
ATOM 1006 C C . LYS A 1 130 ? 11.046 -0.033 -30.943 1.00 85.50 130 LYS A C 1
ATOM 1008 O O . LYS A 1 130 ? 12.260 -0.237 -30.999 1.00 85.50 130 LYS A O 1
ATOM 1013 N N . ASN A 1 131 ? 10.498 1.009 -30.336 1.00 87.62 131 ASN A N 1
ATOM 1014 C CA . ASN A 1 131 ? 11.160 2.159 -29.718 1.00 87.62 131 ASN A CA 1
ATOM 1015 C C . ASN A 1 131 ? 10.586 2.406 -28.311 1.00 87.62 131 ASN A C 1
ATOM 1017 O O . ASN A 1 131 ? 9.631 1.749 -27.901 1.00 87.62 131 ASN A O 1
ATOM 1021 N N . PHE A 1 132 ? 11.174 3.338 -27.561 1.00 93.06 132 PHE A N 1
ATOM 1022 C CA . PHE A 1 132 ? 10.708 3.683 -26.213 1.00 93.06 132 PHE A CA 1
ATOM 1023 C C . PHE A 1 132 ? 9.716 4.856 -26.194 1.00 93.06 132 PHE A C 1
ATOM 1025 O O . PHE A 1 132 ? 9.140 5.135 -25.149 1.00 93.06 132 PHE A O 1
ATOM 1032 N N . ASP A 1 133 ? 9.471 5.496 -27.339 1.00 93.69 133 ASP A N 1
ATOM 1033 C CA . ASP A 1 133 ? 8.692 6.731 -27.484 1.00 93.69 133 ASP A CA 1
ATOM 1034 C C . ASP A 1 133 ? 7.281 6.603 -26.877 1.00 93.69 133 ASP A C 1
ATOM 1036 O O . ASP A 1 133 ? 6.896 7.413 -26.039 1.00 93.69 133 ASP A O 1
ATOM 1040 N N . LEU A 1 134 ? 6.552 5.518 -27.183 1.00 92.75 134 LEU A N 1
ATOM 1041 C CA . LEU A 1 134 ? 5.222 5.260 -26.607 1.00 92.75 134 LEU A CA 1
ATOM 1042 C C . LEU A 1 134 ? 5.271 5.107 -25.076 1.00 92.75 134 LEU A C 1
ATOM 1044 O O . LEU A 1 134 ? 4.393 5.605 -24.374 1.00 92.75 134 LEU A O 1
ATOM 1048 N N . LEU A 1 135 ? 6.308 4.451 -24.540 1.00 94.88 135 LEU A N 1
ATOM 1049 C CA . LEU A 1 135 ? 6.496 4.347 -23.091 1.00 94.88 135 LEU A CA 1
ATOM 1050 C C . LEU A 1 135 ? 6.827 5.718 -22.485 1.00 94.88 135 LEU A C 1
ATOM 1052 O O . LEU A 1 135 ? 6.331 6.038 -21.411 1.00 94.88 135 LEU A O 1
ATOM 1056 N N . GLN A 1 136 ? 7.638 6.535 -23.157 1.00 94.31 136 GLN A N 1
ATOM 1057 C CA . GLN A 1 136 ? 7.996 7.878 -22.703 1.00 94.31 136 GLN A CA 1
ATOM 1058 C C . GLN A 1 136 ? 6.779 8.816 -22.663 1.00 94.31 136 GLN A C 1
ATOM 1060 O O . GLN A 1 136 ? 6.618 9.557 -21.688 1.00 94.31 136 GLN A O 1
ATOM 1065 N N . ASP A 1 137 ? 5.891 8.741 -23.655 1.00 93.62 137 ASP A N 1
ATOM 1066 C CA . ASP A 1 137 ? 4.611 9.455 -23.658 1.00 93.62 137 ASP A CA 1
ATOM 1067 C C . ASP A 1 137 ? 3.697 8.965 -22.524 1.00 93.62 137 ASP A C 1
ATOM 1069 O O . ASP A 1 137 ? 3.125 9.767 -21.779 1.00 93.62 137 ASP A O 1
ATOM 1073 N N . GLU A 1 138 ? 3.584 7.650 -22.323 1.00 93.69 138 GLU A N 1
ATOM 1074 C CA . GLU A 1 138 ? 2.794 7.092 -21.223 1.00 93.69 138 GLU A CA 1
ATOM 1075 C C . GLU A 1 138 ? 3.350 7.470 -19.844 1.00 93.69 138 GLU A C 1
ATOM 1077 O O . GLU A 1 138 ? 2.573 7.820 -18.957 1.00 93.69 138 GLU A O 1
ATOM 1082 N N . LEU A 1 139 ? 4.670 7.473 -19.647 1.00 93.12 139 LEU A N 1
ATOM 1083 C CA . LEU A 1 139 ? 5.304 7.915 -18.401 1.00 93.12 139 LEU A CA 1
ATOM 1084 C C . LEU A 1 139 ? 5.045 9.406 -18.146 1.00 93.12 139 LEU A C 1
ATOM 1086 O O . LEU A 1 139 ? 4.602 9.764 -17.052 1.00 93.12 139 LEU A O 1
ATOM 1090 N N . SER A 1 140 ? 5.243 10.252 -19.164 1.00 92.06 140 SER A N 1
ATOM 1091 C CA . SER A 1 140 ? 4.976 11.698 -19.113 1.00 92.06 140 SER A CA 1
ATOM 1092 C C . SER A 1 140 ? 3.537 12.011 -18.690 1.00 92.06 140 SER A C 1
ATOM 1094 O O . SER A 1 140 ? 3.315 12.887 -17.852 1.00 92.06 140 SER A O 1
ATOM 1096 N N . ASN A 1 141 ? 2.568 11.261 -19.225 1.00 91.38 141 ASN A N 1
ATOM 1097 C CA . ASN A 1 141 ? 1.138 11.451 -18.970 1.00 91.38 141 ASN A CA 1
ATOM 1098 C C . ASN A 1 141 ? 0.636 10.791 -17.672 1.00 91.38 141 ASN A C 1
ATOM 1100 O O . ASN A 1 141 ? -0.299 11.288 -17.043 1.00 91.38 141 ASN A O 1
ATOM 1104 N N . ARG A 1 142 ? 1.201 9.644 -17.267 1.00 92.88 142 ARG A N 1
ATOM 1105 C CA . ARG A 1 142 ? 0.675 8.831 -16.151 1.00 92.88 142 ARG A CA 1
ATOM 1106 C C . ARG A 1 142 ? 1.393 9.093 -14.821 1.00 92.88 142 ARG A C 1
ATOM 1108 O O . ARG A 1 142 ? 0.796 8.835 -13.770 1.00 92.88 142 ARG A O 1
ATOM 1115 N N . LEU A 1 143 ? 2.628 9.613 -14.827 1.00 90.38 143 LEU A N 1
ATOM 1116 C CA . LEU A 1 143 ? 3.439 9.876 -13.621 1.00 90.38 143 LEU A CA 1
ATOM 1117 C C . LEU A 1 143 ? 3.510 11.360 -13.203 1.00 90.38 143 LEU A C 1
ATOM 1119 O O . LEU A 1 143 ? 4.303 11.719 -12.337 1.00 90.38 143 LEU A O 1
ATOM 1123 N N . THR A 1 144 ? 2.646 12.218 -13.750 1.00 85.75 144 THR A N 1
ATOM 1124 C CA . THR A 1 144 ? 2.596 13.677 -13.518 1.00 85.75 144 THR A CA 1
ATOM 1125 C C . THR A 1 144 ? 2.014 14.069 -12.141 1.00 85.75 144 THR A C 1
ATOM 1127 O O . THR A 1 144 ? 1.054 14.828 -12.033 1.00 85.75 144 THR A O 1
ATOM 1130 N N . PHE A 1 145 ? 2.548 13.517 -11.049 1.00 86.62 145 PHE A N 1
ATOM 1131 C CA . PHE A 1 145 ? 2.100 13.803 -9.679 1.00 86.62 145 PHE A CA 1
ATOM 1132 C C . PHE A 1 145 ? 3.260 13.704 -8.669 1.00 86.62 145 PHE A C 1
ATOM 1134 O O . PHE A 1 145 ? 4.219 12.973 -8.920 1.00 86.62 145 PHE A O 1
ATOM 1141 N N . PRO A 1 146 ? 3.200 14.400 -7.517 1.00 89.06 146 PRO A N 1
ATOM 1142 C CA . PRO A 1 146 ? 4.249 14.328 -6.503 1.00 89.06 146 PRO A CA 1
ATOM 1143 C C . PRO A 1 146 ? 4.201 12.981 -5.765 1.00 89.06 146 PRO A C 1
ATOM 1145 O O . PRO A 1 146 ? 3.391 12.773 -4.864 1.00 89.06 146 PRO A O 1
ATOM 1148 N N . TRP A 1 147 ? 5.070 12.052 -6.168 1.00 92.31 147 TRP A N 1
ATOM 1149 C CA . TRP A 1 147 ? 5.252 10.738 -5.534 1.00 92.31 147 TRP A CA 1
ATOM 1150 C C . TRP A 1 147 ? 6.422 10.699 -4.531 1.00 92.31 147 TRP A C 1
ATOM 1152 O O . TRP A 1 147 ? 6.565 9.723 -3.792 1.00 92.31 147 TRP A O 1
ATOM 1162 N N . LEU A 1 148 ? 7.212 11.777 -4.465 1.00 94.94 148 LEU A N 1
ATOM 1163 C CA . LEU A 1 148 ? 8.224 12.032 -3.439 1.00 94.94 148 LEU A CA 1
ATOM 1164 C C . LEU A 1 148 ? 7.796 13.172 -2.514 1.00 94.94 148 LEU A C 1
ATOM 1166 O O . LEU A 1 148 ? 7.135 14.119 -2.942 1.00 94.94 148 LEU A O 1
ATOM 1170 N N . VAL A 1 149 ? 8.243 13.106 -1.261 1.00 95.44 149 VAL A N 1
ATOM 1171 C CA . VAL A 1 149 ? 8.175 14.209 -0.295 1.00 95.44 149 VAL A CA 1
ATOM 1172 C C . VAL A 1 149 ? 9.543 14.458 0.342 1.00 95.44 149 VAL A C 1
ATOM 1174 O O . VAL A 1 149 ? 10.345 13.542 0.508 1.00 95.44 149 VAL A O 1
ATOM 1177 N N . GLU A 1 150 ? 9.809 15.703 0.731 1.00 95.38 150 GLU A N 1
ATOM 1178 C CA . GLU A 1 150 ? 11.101 16.121 1.300 1.00 95.38 150 GLU A CA 1
ATOM 1179 C C . GLU A 1 150 ? 11.367 15.563 2.708 1.00 95.38 150 GLU A C 1
ATOM 1181 O O . GLU A 1 150 ? 12.515 15.413 3.119 1.00 95.38 150 GLU A O 1
ATOM 1186 N N . LYS A 1 151 ? 10.305 15.300 3.481 1.00 96.12 151 LYS A N 1
ATOM 1187 C CA . LYS A 1 151 ? 10.384 14.985 4.915 1.00 96.12 151 LYS A CA 1
ATOM 1188 C C . LYS A 1 151 ? 10.074 13.509 5.186 1.00 96.12 151 LYS A C 1
ATOM 1190 O O . LYS A 1 151 ? 9.179 12.973 4.534 1.00 96.12 151 LYS A O 1
ATOM 1195 N N . PRO A 1 152 ? 10.722 12.875 6.183 1.00 96.12 152 PRO A N 1
ATOM 1196 C CA . PRO A 1 152 ? 10.435 11.493 6.555 1.00 96.12 152 PRO A CA 1
ATOM 1197 C C . PRO A 1 152 ? 8.947 11.264 6.841 1.00 96.12 152 PRO A C 1
ATOM 1199 O O . PRO A 1 152 ? 8.344 11.974 7.651 1.00 96.12 152 PRO A O 1
ATOM 1202 N N . ILE A 1 153 ? 8.362 10.242 6.217 1.00 94.62 153 ILE A N 1
ATOM 1203 C CA . ILE A 1 153 ? 6.978 9.836 6.477 1.00 94.62 153 ILE A CA 1
ATOM 1204 C C . ILE A 1 153 ? 6.971 8.822 7.625 1.00 94.62 153 ILE A C 1
ATOM 1206 O O . ILE A 1 153 ? 7.557 7.745 7.536 1.00 94.62 153 ILE A O 1
ATOM 1210 N N . ALA A 1 154 ? 6.272 9.145 8.713 1.00 95.00 154 ALA A N 1
ATOM 1211 C CA . ALA A 1 154 ? 6.090 8.219 9.825 1.00 95.00 154 ALA A CA 1
ATOM 1212 C C . ALA A 1 154 ? 5.049 7.136 9.488 1.00 95.00 154 ALA A C 1
ATOM 1214 O O . ALA A 1 154 ? 3.906 7.461 9.153 1.00 95.00 154 ALA A O 1
ATOM 1215 N N . ARG A 1 155 ? 5.425 5.859 9.663 1.00 95.81 155 ARG A N 1
ATOM 1216 C CA . ARG A 1 155 ? 4.526 4.695 9.566 1.00 95.81 155 ARG A CA 1
ATOM 1217 C C . ARG A 1 155 ? 3.273 4.897 10.419 1.00 95.81 155 ARG A C 1
ATOM 1219 O O . ARG A 1 155 ? 3.371 5.291 11.582 1.00 95.81 155 ARG A O 1
ATOM 1226 N N . LYS A 1 156 ? 2.111 4.594 9.843 1.00 97.62 156 LYS A N 1
ATOM 1227 C CA . LYS A 1 156 ? 0.798 4.730 10.491 1.00 97.62 156 LYS A CA 1
ATOM 1228 C C . LYS A 1 156 ? 0.236 3.379 10.905 1.00 97.62 156 LYS A C 1
ATOM 1230 O O . LYS A 1 156 ? 0.529 2.379 10.254 1.00 97.62 156 LYS A O 1
ATOM 1235 N N . ARG A 1 157 ? -0.587 3.345 11.957 1.00 98.00 157 ARG A N 1
ATOM 1236 C CA . ARG A 1 157 ? -1.376 2.157 12.333 1.00 98.00 157 ARG A CA 1
ATOM 1237 C C . ARG A 1 157 ? -2.865 2.431 12.307 1.00 98.00 157 ARG A C 1
ATOM 1239 O O . ARG A 1 157 ? -3.331 3.384 12.928 1.00 98.00 157 ARG A O 1
ATOM 1246 N N . LEU A 1 158 ? -3.588 1.555 11.625 1.00 97.75 158 LEU A N 1
ATOM 1247 C CA . LEU A 1 158 ? -5.028 1.628 11.441 1.00 97.75 158 LEU A CA 1
ATOM 1248 C C . LEU A 1 158 ? -5.670 0.357 11.995 1.00 97.75 158 LEU A C 1
ATOM 1250 O O . LEU A 1 158 ? -5.298 -0.749 11.602 1.00 97.75 158 LEU A O 1
ATOM 1254 N N . VAL A 1 159 ? -6.627 0.521 12.905 1.00 97.75 159 VAL A N 1
ATOM 1255 C CA . VAL A 1 159 ? -7.491 -0.579 13.343 1.00 97.75 159 VAL A CA 1
ATOM 1256 C C . VAL A 1 159 ? -8.610 -0.738 12.316 1.00 97.75 159 VAL A C 1
ATOM 1258 O O . VAL A 1 159 ? -9.351 0.206 12.050 1.00 97.75 159 VAL A O 1
ATOM 1261 N N . TRP A 1 160 ? -8.721 -1.918 11.720 1.00 95.62 160 TRP A N 1
ATOM 1262 C CA . TRP A 1 160 ? -9.714 -2.249 10.704 1.00 95.62 160 TRP A CA 1
ATOM 1263 C C . TRP A 1 160 ? -10.734 -3.212 11.308 1.00 95.62 160 TRP A C 1
ATOM 1265 O O . TRP A 1 160 ? -10.403 -4.358 11.604 1.00 95.62 160 TRP A O 1
ATOM 1275 N N . VAL A 1 161 ? -11.962 -2.740 11.510 1.00 95.06 161 VAL A N 1
ATOM 1276 C CA . VAL A 1 161 ? -13.025 -3.473 12.205 1.00 95.06 161 VAL A CA 1
ATOM 1277 C C . VAL A 1 161 ? -14.002 -4.059 11.191 1.00 95.06 161 VAL A C 1
ATOM 1279 O O . VAL A 1 161 ? -14.711 -3.317 10.506 1.00 95.06 161 VAL A O 1
ATOM 1282 N N . GLY A 1 162 ? -14.051 -5.387 11.113 1.00 86.06 162 GLY A N 1
ATOM 1283 C CA . GLY A 1 162 ? -14.830 -6.116 10.118 1.00 86.06 162 GLY A CA 1
ATOM 1284 C C . GLY A 1 162 ? -14.185 -6.107 8.727 1.00 86.06 162 GLY A C 1
ATOM 1285 O O . GLY A 1 162 ? -14.112 -5.083 8.031 1.00 86.06 162 GLY A O 1
ATOM 1286 N N . GLY A 1 163 ? -13.741 -7.283 8.308 1.00 69.62 163 GLY A N 1
ATOM 1287 C CA . GLY A 1 163 ? -13.348 -7.609 6.952 1.00 69.62 163 GLY A CA 1
ATOM 1288 C C . GLY A 1 163 ? -14.542 -7.741 6.006 1.00 69.62 163 GLY A C 1
ATOM 1289 O O . GLY A 1 163 ? -15.710 -7.550 6.359 1.00 69.62 163 GLY A O 1
ATOM 1290 N N . ARG A 1 164 ? -14.220 -8.068 4.758 1.00 71.44 164 ARG A N 1
ATOM 1291 C CA . ARG A 1 164 ? -15.177 -8.580 3.775 1.00 71.44 164 ARG A CA 1
ATOM 1292 C C . ARG A 1 164 ? -15.108 -10.106 3.751 1.00 71.44 164 ARG A C 1
ATOM 1294 O O . ARG A 1 164 ? -14.103 -10.679 4.165 1.00 71.44 164 ARG A O 1
ATOM 1301 N N . TYR A 1 165 ? -16.155 -10.749 3.237 1.00 71.69 165 TYR A N 1
ATOM 1302 C CA . TYR A 1 165 ? -16.264 -12.210 3.235 1.00 71.69 165 TYR A CA 1
ATOM 1303 C C . TYR A 1 165 ? -15.143 -12.892 2.438 1.00 71.69 165 TYR A C 1
ATOM 1305 O O . TYR A 1 165 ? -14.675 -13.951 2.851 1.00 71.69 165 TYR A O 1
ATOM 1313 N N . ALA A 1 166 ? -14.682 -12.282 1.339 1.00 76.31 166 ALA A N 1
ATOM 1314 C CA . ALA A 1 166 ? -13.558 -12.777 0.549 1.00 76.31 166 ALA A CA 1
ATOM 1315 C C . ALA A 1 166 ? -12.346 -11.827 0.541 1.00 76.31 166 ALA A C 1
ATOM 1317 O O . ALA A 1 166 ? -12.480 -10.600 0.512 1.00 76.31 166 ALA A O 1
ATOM 1318 N N . VAL A 1 167 ? -11.143 -12.413 0.447 1.00 78.31 167 VAL A N 1
ATOM 1319 C CA . VAL A 1 167 ? -9.857 -11.701 0.271 1.00 78.31 167 VAL A CA 1
ATOM 1320 C C . VAL A 1 167 ? -9.934 -10.678 -0.863 1.00 78.31 167 VAL A C 1
ATOM 1322 O O . VAL A 1 167 ? -9.558 -9.520 -0.689 1.00 78.31 167 VAL A O 1
ATOM 1325 N N . SER A 1 168 ? -10.495 -11.088 -2.005 1.00 80.25 168 SER A N 1
ATOM 1326 C CA . SER A 1 168 ? -10.619 -10.296 -3.234 1.00 80.25 168 SER A CA 1
ATOM 1327 C C . SER A 1 168 ? -11.386 -8.982 -3.068 1.00 80.25 168 SER A C 1
ATOM 1329 O O . SER A 1 168 ? -11.206 -8.066 -3.867 1.00 80.25 168 SER A O 1
ATOM 1331 N N . GLU A 1 169 ? -12.230 -8.863 -2.041 1.00 81.56 169 GLU A N 1
ATOM 1332 C CA . GLU A 1 169 ? -12.993 -7.644 -1.759 1.00 81.56 169 GLU A CA 1
ATOM 1333 C C . GLU A 1 169 ? -12.199 -6.605 -0.941 1.00 81.56 169 GLU A C 1
ATOM 1335 O O . GLU A 1 169 ? -12.565 -5.430 -0.937 1.00 81.56 169 GLU A O 1
ATOM 1340 N N . SER A 1 170 ? -11.127 -7.010 -0.242 1.00 86.19 170 SER A N 1
ATOM 1341 C CA . SER A 1 170 ? -10.335 -6.125 0.641 1.00 86.19 170 SER A CA 1
ATOM 1342 C C . SER A 1 170 ? -8.862 -5.981 0.241 1.00 86.19 170 SER A C 1
ATOM 1344 O O . SER A 1 170 ? -8.247 -4.960 0.543 1.00 86.19 170 SER A O 1
ATOM 1346 N N . GLU A 1 171 ? -8.306 -6.955 -0.483 1.00 86.56 171 GLU A N 1
ATOM 1347 C CA . GLU A 1 171 ? -6.903 -7.031 -0.917 1.00 86.56 171 GLU A CA 1
ATOM 1348 C C . GLU A 1 171 ? -6.374 -5.715 -1.502 1.00 86.56 171 GLU A C 1
ATOM 1350 O O . GLU A 1 171 ? -5.378 -5.177 -1.023 1.00 86.56 171 GLU A O 1
ATOM 1355 N N . ASN A 1 172 ? -7.088 -5.123 -2.467 1.00 87.06 172 ASN A N 1
ATOM 1356 C CA . ASN A 1 172 ? -6.684 -3.857 -3.091 1.00 87.06 172 ASN A CA 1
ATOM 1357 C C . ASN A 1 172 ? -6.532 -2.701 -2.087 1.00 87.06 172 ASN A C 1
ATOM 1359 O O . ASN A 1 172 ? -5.662 -1.845 -2.260 1.00 87.06 172 ASN A O 1
ATOM 1363 N N . ALA A 1 173 ? -7.364 -2.664 -1.043 1.00 89.94 173 ALA A N 1
ATOM 1364 C CA . ALA A 1 173 ? -7.286 -1.648 -0.001 1.00 89.94 173 ALA A CA 1
ATOM 1365 C C . ALA A 1 173 ? -6.151 -1.943 0.992 1.00 89.94 173 ALA A C 1
ATOM 1367 O O . ALA A 1 173 ? -5.463 -1.018 1.425 1.00 89.94 173 ALA A O 1
ATOM 1368 N N . TRP A 1 174 ? -5.897 -3.216 1.305 1.00 91.12 174 TRP A N 1
ATOM 1369 C CA . TRP A 1 174 ? -4.781 -3.621 2.161 1.00 91.12 174 TRP A CA 1
ATOM 1370 C C . TRP A 1 174 ? -3.416 -3.450 1.489 1.00 91.12 174 TRP A C 1
ATOM 1372 O O . TRP A 1 174 ? -2.447 -3.105 2.164 1.00 91.12 174 TRP A O 1
ATOM 1382 N N . ASP A 1 175 ? -3.322 -3.638 0.174 1.00 91.00 175 ASP A N 1
ATOM 1383 C CA . ASP A 1 175 ? -2.113 -3.342 -0.603 1.00 91.00 175 ASP A CA 1
ATOM 1384 C C . ASP A 1 175 ? -1.900 -1.842 -0.777 1.00 91.00 175 ASP A C 1
ATOM 1386 O O . ASP A 1 175 ? -0.772 -1.368 -0.663 1.00 91.00 175 ASP A O 1
ATOM 1390 N N . ALA A 1 176 ? -2.973 -1.064 -0.957 1.00 92.88 176 ALA A N 1
ATOM 1391 C CA . ALA A 1 176 ? -2.880 0.390 -0.898 1.00 92.88 176 ALA A CA 1
ATOM 1392 C C . ALA A 1 176 ? -2.387 0.872 0.478 1.00 92.88 176 ALA A C 1
ATOM 1394 O O . ALA A 1 176 ? -1.516 1.737 0.534 1.00 92.88 176 ALA A O 1
ATOM 1395 N N . ALA A 1 177 ? -2.891 0.292 1.572 1.00 94.50 177 ALA A N 1
ATOM 1396 C CA . ALA A 1 177 ? -2.419 0.577 2.924 1.00 94.50 177 ALA A CA 1
ATOM 1397 C C . ALA A 1 177 ? -0.926 0.236 3.080 1.00 94.50 177 ALA A C 1
ATOM 1399 O O . ALA A 1 177 ? -0.147 1.093 3.496 1.00 94.50 177 ALA A O 1
ATOM 1400 N N . PHE A 1 178 ? -0.503 -0.963 2.663 1.00 93.69 178 PHE A N 1
ATOM 1401 C CA . PHE A 1 178 ? 0.904 -1.367 2.699 1.00 93.69 178 PHE A CA 1
ATOM 1402 C C . PHE A 1 178 ? 1.804 -0.416 1.899 1.00 93.69 178 PHE A C 1
ATOM 1404 O O . PHE A 1 178 ? 2.790 0.076 2.446 1.00 93.69 178 PHE A O 1
ATOM 1411 N N . ALA A 1 179 ? 1.445 -0.102 0.649 1.00 94.25 179 ALA A N 1
ATOM 1412 C CA . ALA A 1 179 ? 2.226 0.765 -0.234 1.00 94.25 179 ALA A CA 1
ATOM 1413 C C . ALA A 1 179 ? 2.368 2.205 0.294 1.00 94.25 179 ALA A C 1
ATOM 1415 O O . ALA A 1 179 ? 3.369 2.862 0.015 1.00 94.25 179 ALA A O 1
ATOM 1416 N N . LEU A 1 180 ? 1.391 2.680 1.077 1.00 95.56 180 LEU A N 1
ATOM 1417 C CA . LEU A 1 180 ? 1.407 3.961 1.799 1.00 95.56 180 LEU A CA 1
ATOM 1418 C C . LEU A 1 180 ? 2.142 3.895 3.155 1.00 95.56 180 LEU A C 1
ATOM 1420 O O . LEU A 1 180 ? 2.193 4.887 3.881 1.00 95.56 180 LEU A O 1
ATOM 1424 N N . GLY A 1 181 ? 2.677 2.734 3.545 1.00 95.44 181 GLY A N 1
ATOM 1425 C CA . GLY A 1 181 ? 3.320 2.539 4.845 1.00 95.44 181 GLY A CA 1
ATOM 1426 C C . GLY A 1 181 ? 2.348 2.560 6.028 1.00 95.44 181 GLY A C 1
ATOM 1427 O O . GLY A 1 181 ? 2.705 3.009 7.120 1.00 95.44 181 GLY A O 1
ATOM 1428 N N . ILE A 1 182 ? 1.123 2.075 5.822 1.00 97.19 182 ILE A N 1
ATOM 1429 C CA . ILE A 1 182 ? 0.108 1.877 6.858 1.00 97.19 182 ILE A CA 1
ATOM 1430 C C . ILE A 1 182 ? 0.122 0.401 7.277 1.00 97.19 182 ILE A C 1
ATOM 1432 O O . ILE A 1 182 ? -0.122 -0.497 6.474 1.00 97.19 182 ILE A O 1
ATOM 1436 N N . SER A 1 183 ? 0.402 0.151 8.554 1.00 96.12 183 SER A N 1
ATOM 1437 C CA . SER A 1 183 ? 0.207 -1.146 9.206 1.00 96.12 183 SER A CA 1
ATOM 1438 C C . SER A 1 183 ? -1.263 -1.323 9.600 1.00 96.12 183 SER A C 1
ATOM 1440 O O . SER A 1 183 ? -1.870 -0.409 10.164 1.00 96.12 183 SER A O 1
ATOM 1442 N N . LEU A 1 184 ? -1.821 -2.511 9.364 1.00 95.88 184 LEU A N 1
ATOM 1443 C CA . LEU A 1 184 ? -3.209 -2.842 9.698 1.00 95.88 184 LEU A CA 1
ATOM 1444 C C . LEU A 1 184 ? -3.287 -3.756 10.922 1.00 95.88 184 LEU A C 1
ATOM 1446 O O . LEU A 1 184 ? -2.601 -4.774 10.972 1.00 95.88 184 LEU A O 1
ATOM 1450 N N . ILE A 1 185 ? -4.149 -3.424 11.880 1.00 96.69 185 ILE A N 1
ATOM 1451 C CA . ILE A 1 185 ? -4.572 -4.342 12.943 1.00 96.69 185 ILE A CA 1
ATOM 1452 C C . ILE A 1 185 ? -6.018 -4.721 12.645 1.00 96.69 185 ILE A C 1
ATOM 1454 O O . ILE A 1 185 ? -6.884 -3.849 12.637 1.00 96.69 185 ILE A O 1
ATOM 1458 N N . ILE A 1 186 ? -6.271 -5.995 12.366 1.00 95.12 186 ILE A N 1
ATOM 1459 C CA . ILE A 1 186 ? -7.609 -6.482 12.021 1.00 95.12 186 ILE A CA 1
ATOM 1460 C C . ILE A 1 186 ? -8.342 -6.860 13.307 1.00 95.12 186 ILE A C 1
ATOM 1462 O O . ILE A 1 186 ? -7.792 -7.593 14.128 1.00 95.12 186 ILE A O 1
ATOM 1466 N N . VAL A 1 187 ? -9.565 -6.360 13.472 1.00 96.31 187 VAL A N 1
ATOM 1467 C CA . VAL A 1 187 ? -10.480 -6.716 14.562 1.00 96.31 187 VAL A CA 1
ATOM 1468 C C . VAL A 1 187 ? -11.712 -7.364 13.941 1.00 96.31 187 VAL A C 1
ATOM 1470 O O . VAL A 1 187 ? -12.458 -6.698 13.219 1.00 96.31 187 VAL A O 1
ATOM 1473 N N . ASP A 1 188 ? -11.905 -8.653 14.202 1.00 94.44 188 ASP A N 1
ATOM 1474 C CA . ASP A 1 188 ? -12.962 -9.468 13.595 1.00 94.44 188 ASP A CA 1
ATOM 1475 C C . ASP A 1 188 ? -13.396 -10.611 14.525 1.00 94.44 188 ASP A C 1
ATOM 1477 O O . ASP A 1 188 ? -12.789 -10.815 15.579 1.00 94.44 188 ASP A O 1
ATOM 1481 N N . ASP A 1 189 ? -14.431 -11.353 14.136 1.00 94.00 189 ASP A N 1
ATOM 1482 C CA . ASP A 1 189 ? -14.967 -12.460 14.931 1.00 94.00 189 ASP A CA 1
ATOM 1483 C C . ASP A 1 189 ? -13.948 -13.608 15.116 1.00 94.00 189 ASP A C 1
ATOM 1485 O O . ASP A 1 189 ? -13.047 -13.836 14.304 1.00 94.00 189 ASP A O 1
ATOM 1489 N N . HIS A 1 190 ? -14.113 -14.375 16.199 1.00 94.12 190 HIS A N 1
ATOM 1490 C CA . HIS A 1 190 ? -13.347 -15.604 16.434 1.00 94.12 190 HIS A CA 1
ATOM 1491 C C . HIS A 1 190 ? -13.580 -16.631 15.313 1.00 94.12 190 HIS A C 1
ATOM 1493 O O . HIS A 1 190 ? -14.711 -16.837 14.872 1.00 94.12 190 HIS A O 1
ATOM 1499 N N . GLY A 1 191 ? -12.522 -17.320 14.888 1.00 91.31 191 GLY A N 1
ATOM 1500 C CA . GLY A 1 191 ? -12.551 -18.275 13.781 1.00 91.31 191 GLY A CA 1
ATOM 1501 C C . GLY A 1 191 ? -12.504 -17.631 12.391 1.00 91.31 191 GLY A C 1
ATOM 1502 O O . GLY A 1 191 ? -12.635 -18.341 11.393 1.00 91.31 191 GLY A O 1
ATOM 1503 N N . HIS A 1 192 ? -12.317 -16.309 12.290 1.00 90.94 192 HIS A N 1
ATOM 1504 C CA . HIS A 1 192 ? -12.122 -15.642 11.004 1.00 90.94 192 HIS A CA 1
ATOM 1505 C C . HIS A 1 192 ? -10.841 -16.151 10.317 1.00 90.94 192 HIS A C 1
ATOM 1507 O O . HIS A 1 192 ? -9.814 -16.366 10.953 1.00 90.94 192 HIS A O 1
ATOM 1513 N N . TRP A 1 193 ? -10.852 -16.281 8.989 1.00 88.50 193 TRP A N 1
ATOM 1514 C CA . TRP A 1 193 ? -9.746 -16.854 8.198 1.00 88.50 193 TRP A CA 1
ATOM 1515 C C . TRP A 1 193 ? -8.436 -16.035 8.219 1.00 88.50 193 TRP A C 1
ATOM 1517 O O . TRP A 1 193 ? -7.414 -16.491 7.712 1.00 88.50 193 TRP A O 1
ATOM 1527 N N . LEU A 1 194 ? -8.458 -14.834 8.809 1.00 90.19 194 LEU A N 1
ATOM 1528 C CA . LEU A 1 194 ? -7.265 -14.034 9.116 1.00 90.19 194 LEU A CA 1
ATOM 1529 C C . LEU A 1 194 ? -6.695 -14.290 10.516 1.00 90.19 194 LEU A C 1
ATOM 1531 O O . LEU A 1 194 ? -5.646 -13.729 10.807 1.00 90.19 194 LEU A O 1
ATOM 1535 N N . GLU A 1 195 ? -7.344 -15.052 11.397 1.00 93.00 195 GLU A N 1
ATOM 1536 C CA . GLU A 1 195 ? -6.880 -15.243 12.781 1.00 93.00 195 GLU A CA 1
ATOM 1537 C C . GLU A 1 195 ? -5.550 -16.010 12.847 1.00 93.00 195 GLU A C 1
ATOM 1539 O O . GLU A 1 195 ? -4.683 -15.661 13.643 1.00 93.00 195 GLU A O 1
ATOM 1544 N N . ASP A 1 196 ? -5.339 -16.973 11.948 1.00 92.88 196 ASP A N 1
ATOM 1545 C CA . ASP A 1 196 ? -4.104 -17.757 11.852 1.00 92.88 196 ASP A CA 1
ATOM 1546 C C . ASP A 1 196 ? -2.907 -16.904 11.380 1.00 92.88 196 ASP A C 1
ATOM 1548 O O . ASP A 1 196 ? -2.872 -16.425 10.245 1.00 92.88 196 ASP A O 1
ATOM 1552 N N . ASP A 1 197 ? -1.904 -16.737 12.251 1.00 92.31 197 ASP A N 1
ATOM 1553 C CA . ASP A 1 197 ? -0.632 -16.055 11.956 1.00 92.31 197 ASP A CA 1
ATOM 1554 C C . ASP A 1 197 ? 0.263 -16.827 10.966 1.00 92.31 197 ASP A C 1
ATOM 1556 O O . ASP A 1 197 ? 1.157 -16.234 10.364 1.00 92.31 197 ASP A O 1
ATOM 1560 N N . SER A 1 198 ? 0.026 -18.129 10.779 1.00 91.75 198 SER A N 1
ATOM 1561 C CA . SER A 1 198 ? 0.685 -18.972 9.771 1.00 91.75 198 SER A CA 1
ATOM 1562 C C . SER A 1 198 ? -0.125 -19.127 8.477 1.00 91.75 198 SER A C 1
ATOM 1564 O O . SER A 1 198 ? 0.349 -19.735 7.516 1.00 91.75 198 SER A O 1
ATOM 1566 N N . GLY A 1 199 ? -1.330 -18.551 8.429 1.00 88.38 199 GLY A N 1
ATOM 1567 C CA . GLY A 1 199 ? -2.229 -18.651 7.288 1.00 88.38 199 GLY A CA 1
ATOM 1568 C C . GLY A 1 199 ? -1.712 -17.895 6.054 1.00 88.38 199 GLY A C 1
ATOM 1569 O O . GLY A 1 199 ? -0.997 -16.896 6.186 1.00 88.38 199 GLY A O 1
ATOM 1570 N N . PRO A 1 200 ? -2.144 -18.280 4.835 1.00 86.88 200 PRO A N 1
ATOM 1571 C CA . PRO A 1 200 ? -1.641 -17.737 3.562 1.00 86.88 200 PRO A CA 1
ATOM 1572 C C . PRO A 1 200 ? -1.947 -16.247 3.334 1.00 86.88 200 PRO A C 1
ATOM 1574 O O . PRO A 1 200 ? -1.585 -15.696 2.303 1.00 86.88 200 PRO A O 1
ATOM 1577 N N . TYR A 1 201 ? -2.629 -15.592 4.276 1.00 87.12 201 TYR A N 1
ATOM 1578 C CA . TYR A 1 201 ? -3.040 -14.192 4.213 1.00 87.12 201 TYR A CA 1
ATOM 1579 C C . TYR A 1 201 ? -2.603 -13.379 5.444 1.00 87.12 201 TYR A C 1
ATOM 1581 O O . TYR A 1 201 ? -2.907 -12.187 5.531 1.00 87.12 201 TYR A O 1
ATOM 1589 N N . ALA A 1 202 ? -1.858 -13.977 6.384 1.00 88.12 202 ALA A N 1
ATOM 1590 C CA . ALA A 1 202 ? -1.371 -13.292 7.583 1.00 88.12 202 ALA A CA 1
ATOM 1591 C C . ALA A 1 202 ? -0.525 -12.047 7.246 1.00 88.12 202 ALA A C 1
ATOM 1593 O O . ALA A 1 202 ? -0.607 -11.032 7.938 1.00 88.12 202 ALA A O 1
ATOM 1594 N N . TYR A 1 203 ? 0.199 -12.068 6.118 1.00 87.56 203 TYR A N 1
ATOM 1595 C CA . TYR A 1 203 ? 1.020 -10.953 5.626 1.00 87.56 203 TYR A CA 1
ATOM 1596 C C . TYR A 1 203 ? 0.238 -9.658 5.323 1.00 87.56 203 TYR A C 1
ATOM 1598 O O . TYR A 1 203 ? 0.845 -8.592 5.153 1.00 87.56 203 TYR A O 1
ATOM 1606 N N . PHE A 1 204 ? -1.098 -9.708 5.220 1.00 88.19 204 PHE A N 1
ATOM 1607 C CA . PHE A 1 204 ? -1.911 -8.507 5.014 1.00 88.19 204 PHE A CA 1
ATOM 1608 C C . PHE A 1 204 ? -1.934 -7.584 6.243 1.00 88.19 204 PHE A C 1
ATOM 1610 O O . PHE A 1 204 ? -2.149 -6.378 6.086 1.00 88.19 204 PHE A O 1
ATOM 1617 N N . ARG A 1 205 ? -1.666 -8.122 7.440 1.00 92.19 205 ARG A N 1
ATOM 1618 C CA . ARG A 1 205 ? -1.868 -7.471 8.742 1.00 92.19 205 ARG A CA 1
ATOM 1619 C C . ARG A 1 205 ? -0.613 -7.492 9.620 1.00 92.19 205 ARG A C 1
ATOM 1621 O O . ARG A 1 205 ? 0.210 -8.390 9.540 1.00 92.19 205 ARG A O 1
ATOM 1628 N N . GLU A 1 206 ? -0.499 -6.513 10.514 1.00 94.69 206 GLU A N 1
ATOM 1629 C CA . GLU A 1 206 ? 0.488 -6.505 11.604 1.00 94.69 206 GLU A CA 1
ATOM 1630 C C . GLU A 1 206 ? 0.038 -7.401 12.772 1.00 94.69 206 GLU A C 1
ATOM 1632 O O . GLU A 1 206 ? 0.868 -7.925 13.507 1.00 94.69 206 GLU A O 1
ATOM 1637 N N . GLN A 1 207 ? -1.277 -7.537 12.978 1.00 95.06 207 GLN A N 1
ATOM 1638 C CA . GLN A 1 207 ? -1.875 -8.288 14.082 1.00 95.06 207 GLN A CA 1
ATOM 1639 C C . GLN A 1 207 ? -3.357 -8.572 13.794 1.00 95.06 207 GLN A C 1
ATOM 1641 O O . GLN A 1 207 ? -4.037 -7.731 13.198 1.00 95.06 207 GLN A O 1
ATOM 1646 N N . PHE A 1 208 ? -3.862 -9.720 14.249 1.00 95.81 208 PHE A N 1
ATOM 1647 C CA . PHE A 1 208 ? -5.296 -9.988 14.394 1.00 95.81 208 PHE A CA 1
ATOM 1648 C C . PHE A 1 208 ? -5.707 -9.868 15.866 1.00 95.81 208 PHE A C 1
ATOM 1650 O O . PHE A 1 208 ? -4.921 -10.165 16.769 1.00 95.81 208 PHE A O 1
ATOM 1657 N N . VAL A 1 209 ? -6.930 -9.411 16.116 1.00 97.06 209 VAL A N 1
ATOM 1658 C CA . VAL A 1 209 ? -7.532 -9.342 17.447 1.00 97.06 209 VAL A CA 1
ATOM 1659 C C . VAL A 1 209 ? -8.964 -9.839 17.348 1.00 97.06 209 VAL A C 1
ATOM 1661 O O . VAL A 1 209 ? -9.827 -9.149 16.808 1.00 97.06 209 VAL A O 1
ATOM 1664 N N . ALA A 1 210 ? -9.213 -11.025 17.893 1.00 96.44 210 ALA A N 1
ATOM 1665 C CA . ALA A 1 210 ? -10.551 -11.583 17.927 1.00 96.44 210 ALA A CA 1
ATOM 1666 C C . ALA A 1 210 ? -11.456 -10.788 18.887 1.00 96.44 210 ALA A C 1
ATOM 1668 O O . ALA A 1 210 ? -11.085 -10.520 20.035 1.00 96.44 210 ALA A O 1
ATOM 1669 N N . MET A 1 211 ? -12.630 -10.388 18.406 1.00 96.00 211 MET A N 1
ATOM 1670 C CA . MET A 1 211 ? -13.647 -9.647 19.149 1.00 96.00 211 MET A CA 1
ATOM 1671 C C . MET A 1 211 ? -15.007 -9.867 18.484 1.00 96.00 211 MET A C 1
ATOM 1673 O O . MET A 1 211 ? -15.104 -9.752 17.272 1.00 96.00 211 MET A O 1
ATOM 1677 N N . ASP A 1 212 ? -16.066 -10.076 19.268 1.00 93.88 212 ASP A N 1
ATOM 1678 C CA . ASP A 1 212 ? -17.443 -10.070 18.755 1.00 93.88 212 ASP A CA 1
ATOM 1679 C C . ASP A 1 212 ? -17.781 -8.721 18.083 1.00 93.88 212 ASP A C 1
ATOM 1681 O O . ASP A 1 212 ? -17.989 -7.699 18.760 1.00 93.88 212 ASP A O 1
ATOM 1685 N N . ILE A 1 213 ? -17.845 -8.729 16.745 1.00 92.31 213 ILE A N 1
ATOM 1686 C CA . ILE A 1 213 ? -18.174 -7.563 15.912 1.00 92.31 213 ILE A CA 1
ATOM 1687 C C . ILE A 1 213 ? -19.679 -7.439 15.622 1.00 92.31 213 ILE A C 1
ATOM 1689 O O . ILE A 1 213 ? -20.068 -6.684 14.720 1.00 92.31 213 ILE A O 1
ATOM 1693 N N . THR A 1 214 ? -20.552 -8.122 16.370 1.00 91.06 214 THR A N 1
ATOM 1694 C CA . THR A 1 214 ? -22.009 -7.918 16.307 1.00 91.06 214 THR A CA 1
ATOM 1695 C C . THR A 1 214 ? -22.345 -6.445 16.521 1.00 91.06 214 THR A C 1
ATOM 1697 O O . THR A 1 214 ? -21.897 -5.824 17.479 1.00 91.06 214 THR A O 1
ATOM 1700 N N . GLY A 1 215 ? -23.141 -5.857 15.625 1.00 86.44 215 GLY A N 1
ATOM 1701 C CA . GLY A 1 215 ? -23.493 -4.432 15.642 1.00 86.44 215 GLY A CA 1
ATOM 1702 C C . GLY A 1 215 ? -24.547 -4.041 16.686 1.00 86.44 215 GLY A C 1
ATOM 1703 O O . GLY A 1 215 ? -25.409 -3.219 16.379 1.00 86.44 215 GLY A O 1
ATOM 1704 N N . ASP A 1 216 ? -24.501 -4.611 17.888 1.00 90.75 216 ASP A N 1
ATOM 1705 C CA . ASP A 1 216 ? -25.413 -4.353 19.012 1.00 90.75 216 ASP A CA 1
ATOM 1706 C C . ASP A 1 216 ? -25.054 -3.064 19.788 1.00 90.75 216 ASP A C 1
ATOM 1708 O O . ASP A 1 216 ? -24.164 -2.300 19.395 1.00 90.75 216 ASP A O 1
ATOM 1712 N N . ASP A 1 217 ? -25.761 -2.785 20.883 1.00 89.62 217 ASP A N 1
ATOM 1713 C CA . ASP A 1 217 ? -25.498 -1.606 21.722 1.00 89.62 217 ASP A CA 1
ATOM 1714 C C . ASP A 1 217 ? -24.156 -1.697 22.474 1.00 89.62 217 ASP A C 1
ATOM 1716 O O . ASP A 1 217 ? -23.515 -0.672 22.708 1.00 89.62 217 ASP A O 1
ATOM 1720 N N . GLY A 1 218 ? -23.681 -2.914 22.772 1.00 95.31 218 GLY A N 1
ATOM 1721 C CA . GLY A 1 218 ? -22.397 -3.167 23.437 1.00 95.31 218 GLY A CA 1
ATOM 1722 C C . GLY A 1 218 ? -21.161 -3.015 22.539 1.00 95.31 218 GLY A C 1
ATOM 1723 O O . GLY A 1 218 ? -20.053 -2.854 23.052 1.00 95.31 218 GLY A O 1
ATOM 1724 N N . PHE A 1 219 ? -21.321 -3.017 21.210 1.00 95.38 219 PHE A N 1
ATOM 1725 C CA . PHE A 1 219 ? -20.224 -2.932 20.236 1.00 95.38 219 PHE A CA 1
ATOM 1726 C C . PHE A 1 219 ? -19.256 -1.768 20.492 1.00 95.38 219 PHE A C 1
ATOM 1728 O O . PHE A 1 219 ? -18.044 -1.929 20.355 1.00 95.38 219 PHE A O 1
ATOM 1735 N N . VAL A 1 220 ? -19.780 -0.595 20.869 1.00 97.00 220 VAL A N 1
ATOM 1736 C CA . VAL A 1 220 ? -18.968 0.609 21.119 1.00 97.00 220 VAL A CA 1
ATOM 1737 C C . VAL A 1 220 ? -18.028 0.388 22.305 1.00 97.00 220 VAL A C 1
ATOM 1739 O O . VAL A 1 220 ? -16.843 0.697 22.197 1.00 97.00 220 VAL A O 1
ATOM 1742 N N . ASP A 1 221 ? -18.519 -0.203 23.395 1.00 98.12 221 ASP A N 1
ATOM 1743 C CA . ASP A 1 221 ? -17.728 -0.458 24.602 1.00 98.12 221 ASP A CA 1
ATOM 1744 C C . ASP A 1 221 ? -16.728 -1.602 24.396 1.00 98.12 221 ASP A C 1
ATOM 1746 O O . ASP A 1 221 ? -15.579 -1.496 24.841 1.00 98.12 221 ASP A O 1
ATOM 1750 N N . ARG A 1 222 ? -17.116 -2.657 23.657 1.00 98.06 222 ARG A N 1
ATOM 1751 C CA . ARG A 1 222 ? -16.197 -3.735 23.243 1.00 98.06 222 ARG A CA 1
ATOM 1752 C C . ARG A 1 222 ? -15.036 -3.166 22.426 1.00 98.06 222 ARG A C 1
ATOM 1754 O O . ARG A 1 222 ? -13.877 -3.345 22.801 1.00 98.06 222 ARG A O 1
ATOM 1761 N N . LEU A 1 223 ? -15.331 -2.409 21.367 1.00 98.19 223 LEU A N 1
ATOM 1762 C CA . LEU A 1 223 ? -14.308 -1.833 20.494 1.00 98.19 223 LEU A CA 1
ATOM 1763 C C . LEU A 1 223 ? -13.440 -0.788 21.215 1.00 98.19 223 LEU A C 1
ATOM 1765 O O . LEU A 1 223 ? -12.220 -0.803 21.061 1.00 98.19 223 LEU A O 1
ATOM 1769 N N . LEU A 1 224 ? -14.033 0.083 22.037 1.00 98.44 224 LEU A N 1
ATOM 1770 C CA . LEU A 1 224 ? -13.297 1.068 22.837 1.00 98.44 224 LEU A CA 1
ATOM 1771 C C . LEU A 1 224 ? -12.310 0.395 23.802 1.00 98.44 224 LEU A C 1
ATOM 1773 O O . LEU A 1 224 ? -11.166 0.836 23.921 1.00 98.44 224 LEU A O 1
ATOM 1777 N N . THR A 1 225 ? -12.731 -0.687 24.460 1.00 98.50 225 THR A N 1
ATOM 1778 C CA . THR A 1 225 ? -11.877 -1.481 25.356 1.00 98.50 225 THR A CA 1
ATOM 1779 C C . THR A 1 225 ? -10.729 -2.134 24.585 1.00 98.50 225 THR A C 1
ATOM 1781 O O . THR A 1 225 ? -9.568 -2.009 24.981 1.00 98.50 225 THR A O 1
ATOM 1784 N N . THR A 1 226 ? -11.030 -2.753 23.440 1.00 98.44 226 THR A N 1
ATOM 1785 C CA . THR A 1 226 ? -10.039 -3.372 22.549 1.00 98.44 226 THR A CA 1
ATOM 1786 C C . THR A 1 226 ? -8.992 -2.368 22.060 1.00 98.44 226 THR A C 1
ATOM 1788 O O . THR A 1 226 ? -7.793 -2.633 22.160 1.00 98.44 226 THR A O 1
ATOM 1791 N N . VAL A 1 227 ? -9.403 -1.187 21.583 1.00 98.44 227 VAL A N 1
ATOM 1792 C CA . VAL A 1 227 ? -8.460 -0.177 21.071 1.00 98.44 227 VAL A CA 1
ATOM 1793 C C . VAL A 1 227 ? -7.625 0.445 22.191 1.00 98.44 227 VAL A C 1
ATOM 1795 O O . VAL A 1 227 ? -6.426 0.631 21.995 1.00 98.44 227 VAL A O 1
ATOM 1798 N N . ARG A 1 228 ? -8.192 0.691 23.381 1.00 98.50 228 ARG A N 1
ATOM 1799 C CA . ARG A 1 228 ? -7.410 1.161 24.542 1.00 98.50 228 ARG A CA 1
ATOM 1800 C C . ARG A 1 228 ? -6.315 0.170 24.933 1.00 98.50 228 ARG A C 1
ATOM 1802 O O . ARG A 1 228 ? -5.171 0.581 25.091 1.00 98.50 228 ARG A O 1
ATOM 1809 N N . LYS A 1 229 ? -6.631 -1.128 24.980 1.00 98.31 229 LYS A N 1
ATOM 1810 C CA . LYS A 1 229 ? -5.644 -2.186 25.245 1.00 98.31 229 LYS A CA 1
ATOM 1811 C C . LYS A 1 229 ? -4.540 -2.239 24.179 1.00 98.31 229 LYS A C 1
ATOM 1813 O O . LYS A 1 229 ? -3.376 -2.464 24.495 1.00 98.31 229 LYS A O 1
ATOM 1818 N N . LEU A 1 230 ? -4.868 -1.992 22.908 1.00 98.12 230 LEU A N 1
ATOM 1819 C CA . LEU A 1 230 ? -3.853 -1.851 21.854 1.00 98.12 230 LEU A CA 1
ATOM 1820 C C . LEU A 1 230 ? -2.977 -0.602 22.062 1.00 98.12 230 LEU A C 1
ATOM 1822 O O . LEU A 1 230 ? -1.761 -0.674 21.874 1.00 98.12 230 LEU A O 1
ATOM 1826 N N . GLN A 1 231 ? -3.567 0.515 22.500 1.00 97.81 231 GLN A N 1
ATOM 1827 C CA . GLN A 1 231 ? -2.860 1.771 22.779 1.00 97.81 231 GLN A CA 1
ATOM 1828 C C . GLN A 1 231 ? -1.853 1.683 23.941 1.00 97.81 231 GLN A C 1
ATOM 1830 O O . GLN A 1 231 ? -0.919 2.482 23.973 1.00 97.81 231 GLN A O 1
ATOM 1835 N N . GLU A 1 232 ? -1.966 0.694 24.836 1.00 97.81 232 GLU A N 1
ATOM 1836 C CA . GLU A 1 232 ? -0.968 0.413 25.886 1.00 97.81 232 GLU A CA 1
ATOM 1837 C C . GLU A 1 232 ? 0.404 0.004 25.319 1.00 97.81 232 GLU A C 1
ATOM 1839 O O . GLU A 1 232 ? 1.431 0.231 25.956 1.00 97.81 232 GLU A O 1
ATOM 1844 N N . THR A 1 233 ? 0.438 -0.598 24.123 1.00 96.94 233 THR A N 1
ATOM 1845 C CA . THR A 1 233 ? 1.668 -1.156 23.519 1.00 96.94 233 THR A CA 1
ATOM 1846 C C . THR A 1 233 ? 2.025 -0.548 22.165 1.00 96.94 233 THR A C 1
ATOM 1848 O O . THR A 1 233 ? 3.185 -0.598 21.752 1.00 96.94 233 THR A O 1
ATOM 1851 N N . LYS A 1 234 ? 1.053 0.027 21.448 1.00 95.81 234 LYS A N 1
ATOM 1852 C CA . LYS A 1 234 ? 1.218 0.527 20.079 1.00 95.81 234 LYS A CA 1
ATOM 1853 C C . LYS A 1 234 ? 0.489 1.850 19.897 1.00 95.81 234 LYS A C 1
ATOM 1855 O O . LYS A 1 234 ? -0.688 1.972 20.215 1.00 95.81 234 LYS A O 1
ATOM 1860 N N . LYS A 1 235 ? 1.135 2.826 19.255 1.00 97.19 235 LYS A N 1
ATOM 1861 C CA . LYS A 1 235 ? 0.407 4.001 18.763 1.00 97.19 235 LYS A CA 1
ATOM 1862 C C . LYS A 1 235 ? -0.597 3.567 17.690 1.00 97.19 235 LYS A C 1
ATOM 1864 O O . LYS A 1 235 ? -0.185 3.006 16.678 1.00 97.19 235 LYS A O 1
ATOM 1869 N N . ILE A 1 236 ? -1.871 3.887 17.898 1.00 98.38 236 ILE A N 1
ATOM 1870 C CA . ILE A 1 236 ? -2.942 3.796 16.900 1.00 98.38 236 ILE A CA 1
ATOM 1871 C C . ILE A 1 236 ? -3.171 5.198 16.322 1.00 98.38 236 ILE A C 1
ATOM 1873 O O . ILE A 1 236 ? -3.319 6.154 17.082 1.00 98.38 236 ILE A O 1
ATOM 1877 N N . ASP A 1 237 ? -3.163 5.338 14.994 1.00 98.38 237 ASP A N 1
ATOM 1878 C CA . ASP A 1 237 ? -3.394 6.611 14.294 1.00 98.38 237 ASP A CA 1
ATOM 1879 C C . ASP A 1 237 ? -4.833 6.743 13.752 1.00 98.38 237 ASP A C 1
ATOM 1881 O O . ASP A 1 237 ? -5.209 7.833 13.329 1.00 98.38 237 ASP A O 1
ATOM 1885 N N . GLY A 1 238 ? -5.642 5.676 13.767 1.00 98.00 238 GLY A N 1
ATOM 1886 C CA . GLY A 1 238 ? -7.054 5.715 13.371 1.00 98.00 238 GLY A CA 1
ATOM 1887 C C . GLY A 1 238 ? -7.779 4.371 13.505 1.00 98.00 238 GLY A C 1
ATOM 1888 O O . GLY A 1 238 ? -7.157 3.335 13.755 1.00 98.00 238 GLY A O 1
ATOM 1889 N N . ILE A 1 239 ? -9.099 4.396 13.296 1.00 97.56 239 ILE A N 1
ATOM 1890 C CA . ILE A 1 239 ? -9.983 3.221 13.241 1.00 97.56 239 ILE A CA 1
ATOM 1891 C C . ILE A 1 239 ? -10.885 3.362 12.007 1.00 97.56 239 ILE A C 1
ATOM 1893 O O . ILE A 1 239 ? -11.361 4.461 11.725 1.00 97.56 239 ILE A O 1
ATOM 1897 N N . MET A 1 240 ? -11.154 2.270 11.291 1.00 94.19 240 MET A N 1
ATOM 1898 C CA . MET A 1 240 ? -12.145 2.226 10.211 1.00 94.19 240 MET A CA 1
ATOM 1899 C C . MET A 1 240 ? -12.972 0.936 10.228 1.00 94.19 240 MET A C 1
ATOM 1901 O O . MET A 1 240 ? -12.553 -0.073 10.788 1.00 94.19 240 MET A O 1
ATOM 1905 N N . ALA A 1 241 ? -14.120 0.963 9.553 1.00 91.38 241 ALA A N 1
ATOM 1906 C CA . ALA A 1 241 ? -14.887 -0.215 9.153 1.00 91.38 241 ALA A CA 1
ATOM 1907 C C . ALA A 1 241 ? -15.320 -0.073 7.688 1.00 91.38 241 ALA A C 1
ATOM 1909 O O . ALA A 1 241 ? -15.345 1.033 7.149 1.00 91.38 241 ALA A O 1
ATOM 1910 N N . THR A 1 242 ? -15.686 -1.185 7.049 1.00 83.19 242 THR A N 1
ATOM 1911 C CA . THR A 1 242 ? -16.171 -1.207 5.652 1.00 83.19 242 THR A CA 1
ATOM 1912 C C . THR A 1 242 ? -17.680 -1.427 5.515 1.00 83.19 242 THR A C 1
ATOM 1914 O O . THR A 1 242 ?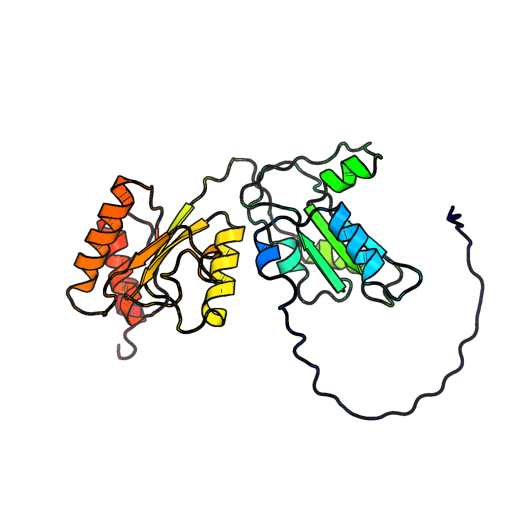 -18.221 -1.383 4.408 1.00 83.19 242 THR A O 1
ATOM 1917 N N . THR A 1 243 ? -18.371 -1.699 6.624 1.00 80.94 243 THR A N 1
ATOM 1918 C CA . THR A 1 243 ? -19.805 -2.017 6.654 1.00 80.94 243 THR A CA 1
ATOM 1919 C C . THR A 1 243 ? -20.604 -0.872 7.263 1.00 80.94 243 THR A C 1
ATOM 1921 O O . THR A 1 243 ? -20.379 -0.536 8.427 1.00 80.94 243 THR A O 1
ATOM 1924 N N . ASP A 1 244 ? -21.578 -0.344 6.519 1.00 78.06 244 ASP A N 1
ATOM 1925 C CA . ASP A 1 244 ? -22.417 0.810 6.879 1.00 78.06 244 ASP A CA 1
ATOM 1926 C C . ASP A 1 244 ? -22.988 0.720 8.303 1.00 78.06 244 ASP A C 1
ATOM 1928 O O . ASP A 1 244 ? -22.878 1.667 9.080 1.00 78.06 244 ASP A O 1
ATOM 1932 N N . ALA A 1 245 ? -23.485 -0.462 8.690 1.00 80.44 245 ALA A N 1
ATOM 1933 C CA . ALA A 1 245 ? -24.041 -0.751 10.017 1.00 80.44 245 ALA A CA 1
ATOM 1934 C C . ALA A 1 245 ? -23.071 -0.503 11.195 1.00 80.44 245 ALA A C 1
ATOM 1936 O O . ALA A 1 245 ? -23.506 -0.388 12.341 1.00 80.44 245 ALA A O 1
ATOM 1937 N N . ARG A 1 246 ? -21.759 -0.427 10.933 1.00 87.75 246 ARG A N 1
ATOM 1938 C CA . ARG A 1 246 ? -20.710 -0.186 11.936 1.00 87.75 246 ARG A CA 1
ATOM 1939 C C . ARG A 1 246 ? -20.056 1.192 11.811 1.00 87.75 246 ARG A C 1
ATOM 1941 O O . ARG A 1 246 ? -19.410 1.606 12.769 1.00 87.75 246 ARG A O 1
ATOM 1948 N N . LEU A 1 247 ? -20.234 1.924 10.703 1.00 89.62 247 LEU A N 1
ATOM 1949 C CA . LEU A 1 247 ? -19.536 3.198 10.451 1.00 89.62 247 LEU A CA 1
ATOM 1950 C C . LEU A 1 247 ? -19.778 4.236 11.556 1.00 89.62 247 LEU A C 1
ATOM 1952 O O . LEU A 1 247 ? -18.819 4.719 12.153 1.00 89.62 247 LEU A O 1
ATOM 1956 N N . ALA A 1 248 ? -21.041 4.516 11.896 1.00 92.19 248 ALA A N 1
ATOM 1957 C CA . ALA A 1 248 ? -21.381 5.463 12.964 1.00 92.19 248 ALA A CA 1
ATOM 1958 C C . ALA A 1 248 ? -20.832 5.027 14.340 1.00 92.19 24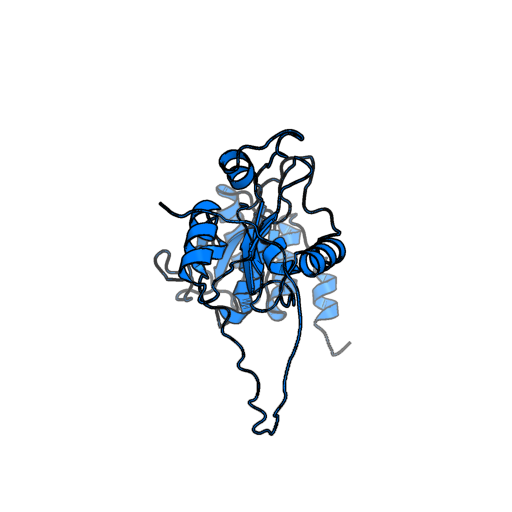8 ALA A C 1
ATOM 1960 O O . ALA A 1 248 ? -20.367 5.853 15.124 1.00 92.19 248 ALA A O 1
ATOM 1961 N N . LYS A 1 249 ? -20.823 3.715 14.621 1.00 93.81 249 LYS A N 1
ATOM 1962 C CA . LYS A 1 249 ? -20.315 3.161 15.887 1.00 93.81 249 LYS A CA 1
ATOM 1963 C C . LYS A 1 249 ? -18.787 3.239 15.980 1.00 93.81 249 LYS A C 1
ATOM 1965 O O . LYS A 1 249 ? -18.264 3.585 17.034 1.00 93.81 249 LYS A O 1
ATOM 1970 N N . VAL A 1 250 ? -18.075 2.993 14.878 1.00 95.62 250 VAL A N 1
ATOM 1971 C CA . VAL A 1 250 ? -16.619 3.190 14.781 1.00 95.62 250 VAL A CA 1
ATOM 1972 C C . VAL A 1 250 ? -16.251 4.668 14.895 1.00 95.62 250 VAL A C 1
ATOM 1974 O O . VAL A 1 250 ? -15.355 5.001 15.666 1.00 95.62 250 VAL A O 1
ATOM 1977 N N . ALA A 1 251 ? -16.977 5.559 14.214 1.00 95.56 251 ALA A N 1
ATOM 1978 C CA . ALA A 1 251 ? -16.785 7.004 14.336 1.00 95.56 251 ALA A CA 1
ATOM 1979 C C . ALA A 1 251 ? -16.927 7.475 15.792 1.00 95.56 251 ALA A C 1
ATOM 1981 O O . ALA A 1 251 ? -16.095 8.241 16.269 1.00 95.56 251 ALA A O 1
ATOM 1982 N N . LYS A 1 252 ? -17.906 6.940 16.535 1.00 96.62 252 LYS A N 1
ATOM 1983 C CA . LYS A 1 252 ? -18.106 7.248 17.959 1.00 96.62 252 LYS A CA 1
ATOM 1984 C C . LYS A 1 252 ? -16.916 6.824 18.823 1.00 96.62 252 LYS A C 1
ATOM 1986 O O . LYS A 1 252 ? -16.511 7.577 19.704 1.00 96.62 252 LYS A O 1
ATOM 1991 N N . VAL A 1 253 ? -16.320 5.656 18.567 1.00 98.06 253 VAL A N 1
ATOM 1992 C CA . VAL A 1 253 ? -15.090 5.236 19.265 1.00 98.06 253 VAL A CA 1
ATOM 1993 C C . VAL A 1 253 ? -13.909 6.139 18.891 1.00 98.06 253 VAL A C 1
ATOM 1995 O O . VAL A 1 253 ? -13.157 6.542 19.778 1.00 98.06 253 VAL A O 1
ATOM 1998 N N . SER A 1 254 ? -13.769 6.515 17.616 1.00 97.94 254 SER A N 1
ATOM 1999 C CA . SER A 1 254 ? -12.733 7.456 17.173 1.00 97.94 254 SER A CA 1
ATOM 2000 C C . SER A 1 254 ? -12.869 8.831 17.840 1.00 97.94 254 SER A C 1
ATOM 2002 O O . SER A 1 254 ? -11.871 9.338 18.345 1.00 97.94 254 SER A O 1
ATOM 2004 N N . GLU A 1 255 ? -14.078 9.399 17.935 1.00 97.56 255 GLU A N 1
ATOM 2005 C CA . GLU A 1 255 ? -14.334 10.657 18.659 1.00 97.56 255 GLU A CA 1
ATOM 2006 C C . GLU A 1 255 ? -13.942 10.555 20.144 1.00 97.56 255 GLU A C 1
ATOM 2008 O O . GLU A 1 255 ? -13.206 11.407 20.641 1.00 97.56 255 GLU A O 1
ATOM 2013 N N . ILE A 1 256 ? -14.360 9.488 20.841 1.00 98.12 256 ILE A N 1
ATOM 2014 C CA . ILE A 1 256 ? -14.031 9.251 22.263 1.00 98.12 256 ILE A CA 1
ATOM 2015 C C . ILE A 1 256 ? -12.513 9.158 22.498 1.00 98.12 256 ILE A C 1
ATOM 2017 O O . ILE A 1 256 ? -12.027 9.531 23.567 1.00 98.12 256 ILE A O 1
ATOM 2021 N N . LEU A 1 257 ? -11.760 8.651 21.519 1.00 98.00 257 LEU A N 1
ATOM 2022 C CA . LEU A 1 257 ? -10.305 8.494 21.587 1.00 98.00 257 LEU A CA 1
ATOM 2023 C C . LEU A 1 257 ? -9.519 9.674 20.986 1.00 98.00 257 LEU A C 1
ATOM 2025 O O . LEU A 1 257 ? -8.289 9.634 20.989 1.00 98.00 257 LEU A O 1
ATOM 2029 N N . GLY A 1 258 ? -10.192 10.705 20.463 1.00 97.44 258 GLY A N 1
ATOM 2030 C CA . GLY A 1 258 ? -9.543 11.826 19.771 1.00 97.44 258 GLY A CA 1
ATOM 2031 C C . GLY A 1 258 ? -8.825 11.426 18.473 1.00 97.44 258 GLY A C 1
ATOM 2032 O O . GLY A 1 258 ? -7.874 12.092 18.062 1.00 97.44 258 GLY A O 1
ATOM 2033 N N . LEU A 1 259 ? -9.242 10.323 17.844 1.00 97.94 259 LEU A N 1
ATOM 2034 C CA . LEU A 1 259 ? -8.688 9.824 16.586 1.00 97.94 259 LEU A CA 1
ATOM 2035 C C . LEU A 1 259 ? -9.383 10.473 15.372 1.00 97.94 259 LEU A C 1
ATOM 2037 O O . LEU A 1 259 ? -10.549 10.861 15.468 1.00 97.94 259 LEU A O 1
ATOM 2041 N N . PRO A 1 260 ? -8.712 10.571 14.207 1.00 96.75 260 PRO A N 1
ATOM 2042 C CA . PRO A 1 260 ? -9.298 11.164 13.008 1.00 96.75 260 PRO A CA 1
ATOM 2043 C C . PRO A 1 260 ? -10.565 10.429 12.548 1.00 96.75 260 PRO A C 1
ATOM 2045 O O . PRO A 1 260 ? -10.535 9.233 12.265 1.00 96.75 260 PRO A O 1
ATOM 2048 N N . THR A 1 261 ? -11.673 11.162 12.435 1.00 95.69 261 THR A N 1
ATOM 2049 C CA . THR A 1 261 ? -12.945 10.688 11.876 1.00 95.69 261 THR A CA 1
ATOM 2050 C C . THR A 1 261 ? -13.787 11.871 11.394 1.00 95.69 261 THR A C 1
ATOM 2052 O O . THR A 1 261 ? -13.609 13.000 11.853 1.00 95.69 261 THR A O 1
ATOM 2055 N N . SER A 1 262 ? -14.732 11.621 10.487 1.00 92.81 262 SER A N 1
ATOM 2056 C CA . SER A 1 262 ? -15.887 12.508 10.304 1.00 92.81 2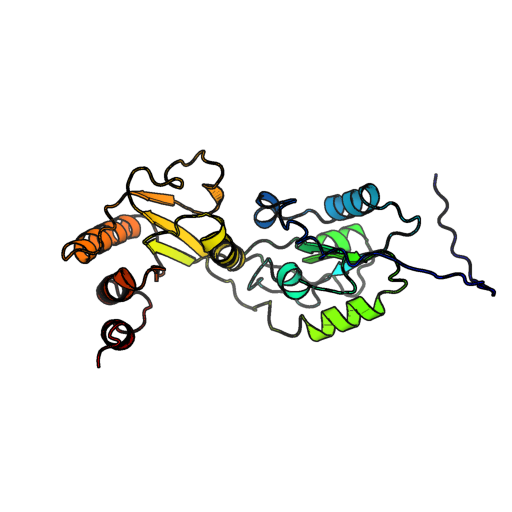62 SER A CA 1
ATOM 2057 C C . SER A 1 262 ? -16.824 12.424 11.524 1.00 92.81 262 SER A C 1
ATOM 2059 O O . SER A 1 262 ? -16.835 11.379 12.184 1.00 92.81 262 SER A O 1
ATOM 2061 N N . PRO A 1 263 ? -17.624 13.469 11.818 1.00 92.69 263 PRO A N 1
ATOM 2062 C CA . PRO A 1 263 ? -18.527 13.463 12.968 1.00 92.69 263 PRO A CA 1
ATOM 2063 C C . PRO A 1 263 ? -19.558 12.330 12.914 1.00 92.69 263 PRO A C 1
ATOM 2065 O O . PRO A 1 263 ? -20.105 12.052 11.844 1.00 92.69 263 PRO A O 1
ATOM 2068 N N . VAL A 1 264 ? -19.900 11.734 14.060 1.00 92.12 264 VAL A N 1
ATOM 2069 C CA . VAL A 1 264 ? -20.895 10.641 14.165 1.00 92.12 264 VAL A CA 1
ATOM 2070 C C . VAL A 1 264 ? -22.220 11.000 13.487 1.00 92.12 264 VAL A C 1
ATOM 2072 O O . VAL A 1 264 ? -22.741 10.215 12.693 1.00 92.12 264 VAL A O 1
ATOM 2075 N N . LEU A 1 265 ? -22.712 12.224 13.712 1.00 89.25 265 LEU A N 1
ATOM 2076 C CA . LEU A 1 265 ? -23.960 12.729 13.128 1.00 89.25 265 LEU A CA 1
ATOM 2077 C C . LEU A 1 265 ? -23.979 12.677 11.589 1.00 89.25 265 LEU A C 1
ATOM 2079 O O . LEU A 1 265 ? -25.045 12.504 11.003 1.00 89.25 265 LEU A O 1
ATOM 2083 N N . ALA A 1 266 ? -22.826 12.791 10.917 1.00 89.12 266 ALA A N 1
ATOM 2084 C CA . ALA A 1 266 ? -22.756 12.705 9.458 1.00 89.12 266 ALA A CA 1
ATOM 2085 C C . ALA A 1 266 ? -23.018 11.272 8.953 1.00 89.12 266 ALA A C 1
ATOM 2087 O O . ALA A 1 266 ? -23.673 11.082 7.925 1.00 89.12 266 ALA A O 1
ATOM 2088 N N . TYR A 1 267 ? -22.567 10.254 9.693 1.00 88.06 267 TYR A N 1
ATOM 2089 C CA . TYR A 1 267 ? -22.848 8.848 9.386 1.00 88.06 267 TYR A CA 1
ATOM 2090 C C . TYR A 1 267 ? -24.303 8.475 9.700 1.00 88.06 267 TYR A C 1
ATOM 2092 O O . TYR A 1 267 ? -24.951 7.785 8.914 1.00 88.06 267 TYR A O 1
ATOM 2100 N N . GLU A 1 268 ? -24.854 8.972 10.810 1.00 86.12 268 GLU A N 1
ATOM 2101 C CA . GLU A 1 268 ? -26.262 8.754 11.176 1.00 86.12 268 GLU A CA 1
ATOM 2102 C C . GLU A 1 268 ? -27.241 9.406 10.184 1.00 86.12 268 GLU A C 1
ATOM 2104 O O . GLU A 1 268 ? -28.304 8.854 9.900 1.00 86.12 268 GLU A O 1
ATOM 2109 N N . GLN A 1 269 ? -26.886 10.566 9.620 1.00 86.19 269 GLN A N 1
ATOM 2110 C CA . GLN A 1 269 ? -27.686 11.226 8.585 1.00 86.19 269 GLN A CA 1
ATOM 2111 C C . GLN A 1 269 ? -27.585 10.514 7.229 1.00 86.19 269 GLN A C 1
ATOM 2113 O O . GLN A 1 269 ? -28.609 10.274 6.596 1.00 86.19 269 GLN A O 1
ATOM 2118 N N . SER A 1 270 ? -26.378 10.143 6.789 1.00 82.19 270 SER A N 1
ATOM 2119 C CA . SER A 1 270 ? -26.154 9.545 5.459 1.00 82.19 270 SER A CA 1
ATOM 2120 C C . SER A 1 270 ? -26.651 8.101 5.315 1.00 82.19 270 SER A C 1
ATOM 2122 O O . SER A 1 270 ? -26.931 7.661 4.201 1.00 82.19 270 SER A O 1
ATOM 2124 N N . THR A 1 271 ? -26.805 7.365 6.418 1.00 73.19 271 THR A N 1
ATOM 2125 C CA . THR A 1 271 ? -27.319 5.982 6.402 1.00 73.19 271 THR A CA 1
ATOM 2126 C C . THR A 1 271 ? -28.850 5.885 6.435 1.00 73.19 271 THR A C 1
ATOM 2128 O O . THR A 1 271 ? -29.403 4.822 6.145 1.00 73.19 271 THR A O 1
ATOM 2131 N N . ASN A 1 272 ? -29.566 6.978 6.725 1.00 69.81 272 ASN A N 1
ATOM 2132 C CA . ASN A 1 272 ? -31.027 6.988 6.799 1.00 69.81 272 ASN A CA 1
ATOM 2133 C C . ASN A 1 272 ? -31.675 7.401 5.464 1.00 69.81 272 ASN A C 1
ATOM 2135 O O . ASN A 1 272 ? -31.870 8.581 5.195 1.00 69.81 272 ASN A O 1
ATOM 2139 N N . LYS A 1 273 ? -32.079 6.414 4.654 1.00 64.06 273 LYS A N 1
ATOM 2140 C CA . LYS A 1 273 ? -32.773 6.623 3.362 1.00 64.06 273 LYS A CA 1
ATOM 2141 C C . LYS A 1 273 ? -34.261 7.010 3.477 1.00 64.06 273 LYS A C 1
ATOM 2143 O O . LYS A 1 273 ? -34.939 7.073 2.457 1.00 64.06 273 LYS A O 1
ATOM 2148 N N . ALA A 1 274 ? -34.783 7.189 4.692 1.00 67.56 274 ALA A N 1
ATOM 2149 C CA . ALA A 1 274 ? -36.191 7.495 4.973 1.00 67.56 274 ALA A CA 1
ATOM 2150 C C . ALA A 1 274 ? -36.395 8.899 5.586 1.00 67.56 274 ALA A C 1
ATOM 2152 O O . ALA A 1 274 ? -37.453 9.177 6.155 1.00 67.56 274 ALA A O 1
ATOM 2153 N N . LYS A 1 275 ? -35.381 9.766 5.480 1.00 52.59 275 LYS A N 1
ATOM 2154 C CA . LYS A 1 275 ? -35.455 11.216 5.698 1.00 52.59 275 LYS A CA 1
ATOM 2155 C C . LYS A 1 275 ? -35.249 11.949 4.376 1.00 52.59 275 LYS A C 1
ATOM 2157 O O . LYS A 1 275 ? -35.841 13.041 4.262 1.00 52.59 275 LYS A O 1
#

pLDDT: mean 82.46, std 22.77, range [21.25, 98.5]